Protein AF-A0A660UKF1-F1 (afdb_monomer)

Sequence (253 aa):
MDKKTTQKPDVVGIATSQRHMLLLRKVKSGKGLTQKEIAELAKHEKQKNKGKAKDKKVVKEQPLNPKQEAFCHEFVIDRNGTRAYKKVYKCSVKAAEAGASRLLRNVKVQARVKELESKVFKTADITAERVIQEIGKIAFSNIGDFVDITNDGGSVSMKFLKNLTTEQMSCISEITEFETVSGLKRFKFKLHDKLKALELLGKTNTLKMFIENLNVKLPEGCGVLVAPGVGGKNAWAGLAKEQQKNSQKQGHE

Mean predicted aligned error: 19.58 Å

Nearest PDB structures (foldseek):
  2cmp-assembly1_A  TM=8.566E-01  e=2.602E-01  Bacillus phage SF6
  4zc3-assembly1_A  TM=8.882E-01  e=3.876E-01  Bacillus phage SF6
  2d4u-assembly1_B  TM=2.503E-01  e=5.315E+00  Escherichia coli

Foldseek 3Di:
DDDPPPDDDPPVLVVLVVLLVVLVVCVVVVHDDDPVSVVSNVVVVVVVVVVVVVVPPVPPPPDDDPLLLQLLVQCLVPVDQLVSQCVRVVDDSVCSVVVSVVSCPDPVSVVSNVVVNVVVCVVVVPDPVVVLVLLVLLLPDDPVLQWDQPPVNPDIAGDPPVPDDPSNVSQWPDWDWDQDPVRDIHIDTDGPDNVVSVVVNCPDPVNVVDDPDPPDPDPPPPDDPPDPPDDPPVVVVVVVVVVVVVVVVVVPD

Structure (mmCIF, N/CA/C/O backbone):
data_AF-A0A660UKF1-F1
#
_entry.id   AF-A0A660UKF1-F1
#
loop_
_atom_site.group_PDB
_atom_site.id
_atom_site.type_symbol
_atom_site.label_atom_id
_atom_site.label_alt_id
_atom_site.label_comp_id
_atom_site.label_asym_id
_atom_site.label_entity_id
_atom_site.label_seq_id
_atom_site.pdbx_PDB_ins_code
_atom_site.Cartn_x
_atom_site.Cartn_y
_atom_site.Cartn_z
_atom_site.occupancy
_atom_site.B_iso_or_equiv
_atom_site.auth_seq_id
_atom_site.auth_comp_id
_atom_site.auth_asym_id
_atom_site.auth_atom_id
_atom_site.pdbx_PDB_model_num
ATOM 1 N N . MET A 1 1 ? -40.175 7.968 49.335 1.00 36.72 1 MET A N 1
ATOM 2 C CA . MET A 1 1 ? -41.459 8.073 48.607 1.00 36.72 1 MET A CA 1
ATOM 3 C C . MET A 1 1 ? -41.283 9.119 47.520 1.00 36.72 1 MET A C 1
ATOM 5 O O . MET A 1 1 ? -41.434 10.306 47.786 1.00 36.72 1 MET A O 1
ATOM 9 N N . ASP A 1 2 ? -40.878 8.692 46.325 1.00 42.38 2 ASP A N 1
ATOM 10 C CA . ASP A 1 2 ? -40.625 9.604 45.210 1.00 42.38 2 ASP A CA 1
ATOM 11 C C . ASP A 1 2 ? -41.948 10.082 44.616 1.00 42.38 2 ASP A C 1
ATOM 13 O O . ASP A 1 2 ? -42.758 9.292 44.123 1.00 42.38 2 ASP A O 1
ATOM 17 N N . LYS A 1 3 ? -42.182 11.396 4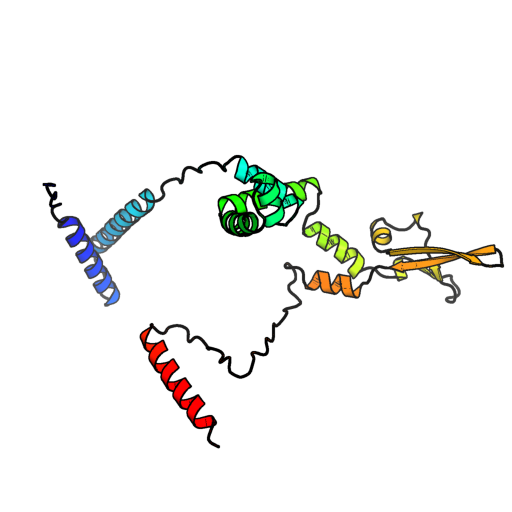4.688 1.00 44.41 3 LYS A N 1
ATOM 18 C CA . LYS A 1 3 ? -43.318 12.053 44.043 1.00 44.41 3 LYS A CA 1
ATOM 19 C C . LYS A 1 3 ? -43.164 11.866 42.531 1.00 44.41 3 LYS A C 1
ATOM 21 O O . LYS A 1 3 ? -42.404 12.587 41.892 1.00 44.41 3 LYS A O 1
ATOM 26 N N . LYS A 1 4 ? -43.872 10.889 41.952 1.00 45.25 4 LYS A N 1
ATOM 27 C CA . LYS A 1 4 ? -44.043 10.775 40.498 1.00 45.25 4 LYS A CA 1
ATOM 28 C C . LYS A 1 4 ? -44.716 12.053 40.006 1.00 45.25 4 LYS A C 1
ATOM 30 O O . LYS A 1 4 ? -45.922 12.224 40.152 1.00 45.25 4 LYS A O 1
ATOM 35 N N . THR A 1 5 ? -43.929 12.952 39.430 1.00 48.97 5 THR A N 1
ATOM 36 C CA . THR A 1 5 ? -44.416 14.130 38.719 1.00 48.97 5 THR A CA 1
ATOM 37 C C . THR A 1 5 ? -45.208 13.646 37.506 1.00 48.97 5 THR A C 1
ATOM 39 O O . THR A 1 5 ? -44.634 13.283 36.482 1.00 48.97 5 THR A O 1
ATOM 42 N N . THR A 1 6 ? -46.534 13.579 37.617 1.00 52.84 6 THR A N 1
ATOM 43 C CA . THR A 1 6 ? -47.415 13.310 36.478 1.00 52.84 6 THR A CA 1
ATOM 44 C C . THR A 1 6 ? -47.337 14.503 35.526 1.00 52.84 6 THR A C 1
ATOM 46 O O . THR A 1 6 ? -48.017 15.510 35.726 1.00 52.84 6 THR A O 1
ATOM 49 N N . GLN A 1 7 ? -46.468 14.423 34.514 1.00 57.31 7 GLN A N 1
ATOM 50 C CA . GLN A 1 7 ? -46.468 15.366 33.397 1.00 57.31 7 GLN A CA 1
ATOM 51 C C . GLN A 1 7 ? -47.838 15.284 32.715 1.00 57.31 7 GLN A C 1
ATOM 53 O O . GLN A 1 7 ? -48.230 14.224 32.227 1.00 57.31 7 GLN A O 1
ATOM 58 N N . LYS A 1 8 ? -48.595 16.389 32.728 1.00 58.19 8 LYS A N 1
ATOM 59 C CA . LYS A 1 8 ? -49.862 16.478 31.993 1.00 58.19 8 LYS A CA 1
ATOM 60 C C . LYS A 1 8 ? -49.582 16.227 30.501 1.00 58.19 8 LYS A C 1
ATOM 62 O O . LYS A 1 8 ? -48.605 16.777 29.990 1.00 58.19 8 LYS A O 1
ATOM 67 N N . PRO A 1 9 ? -50.395 15.411 29.808 1.00 63.22 9 PRO A N 1
ATOM 68 C CA . PRO A 1 9 ? -50.173 15.116 28.397 1.00 63.22 9 PRO A CA 1
ATOM 69 C C . PRO A 1 9 ? -50.281 16.396 27.561 1.00 63.22 9 PRO A C 1
ATOM 71 O O . PRO A 1 9 ? -51.160 17.223 27.801 1.00 63.22 9 PRO A O 1
ATOM 74 N N . ASP A 1 10 ? -49.395 16.557 26.576 1.00 76.56 10 ASP A N 1
ATOM 75 C CA . ASP A 1 10 ? -49.406 17.695 25.649 1.00 76.56 10 ASP A CA 1
ATOM 76 C C . ASP A 1 10 ? -50.556 17.553 24.640 1.00 76.56 10 ASP A C 1
ATOM 78 O O . ASP A 1 10 ? -50.397 17.098 23.504 1.00 76.56 10 ASP A O 1
ATOM 82 N N . VAL A 1 11 ? -51.756 17.915 25.094 1.00 72.00 11 VAL A N 1
ATOM 83 C CA . VAL A 1 11 ? -53.001 17.824 24.321 1.00 72.00 11 VAL A CA 1
ATOM 84 C C . VAL A 1 11 ? -52.904 18.619 23.012 1.00 72.00 11 VAL A C 1
ATOM 86 O O . VAL A 1 11 ? -53.436 18.194 21.985 1.00 72.00 11 VAL A O 1
ATOM 89 N N . VAL A 1 12 ? -52.181 19.743 23.017 1.00 70.75 12 VAL A N 1
ATOM 90 C CA . VAL A 1 12 ? -52.038 20.631 21.855 1.00 70.75 12 VAL A CA 1
ATOM 91 C C . VAL A 1 12 ? -51.122 20.006 20.799 1.00 70.75 12 VAL A C 1
ATOM 93 O O . VAL A 1 12 ? -51.477 19.977 19.616 1.00 70.75 12 VAL A O 1
ATOM 96 N N . GLY A 1 13 ? -49.983 19.438 21.205 1.00 71.69 13 GLY A N 1
ATOM 97 C CA . GLY A 1 13 ? -49.074 18.720 20.305 1.00 71.69 13 GLY A CA 1
ATOM 98 C C . GLY A 1 13 ? -49.716 17.481 19.667 1.00 71.69 13 GLY A C 1
ATOM 99 O O . GLY A 1 13 ? -49.551 17.229 18.465 1.00 71.69 13 GLY A O 1
ATOM 100 N N . ILE A 1 14 ? -50.522 16.750 20.444 1.00 75.00 14 ILE A N 1
ATOM 101 C CA . ILE A 1 14 ? -51.267 15.572 19.976 1.00 75.00 14 ILE A CA 1
ATOM 102 C C . ILE A 1 14 ? -52.332 15.976 18.943 1.00 75.00 14 ILE A C 1
ATOM 104 O O . ILE A 1 14 ? -52.370 15.401 17.852 1.00 75.00 14 ILE A O 1
ATOM 108 N N . ALA A 1 15 ? -53.145 16.999 19.228 1.00 73.56 15 ALA A N 1
ATOM 109 C CA . ALA A 1 15 ? -54.178 17.480 18.306 1.00 73.56 15 ALA A CA 1
ATOM 110 C C . ALA A 1 15 ? -53.589 18.007 16.983 1.00 73.56 15 ALA A C 1
ATOM 112 O O . ALA A 1 15 ? -54.128 17.750 15.903 1.00 73.56 15 ALA A O 1
ATOM 113 N N . THR A 1 16 ? -52.445 18.694 17.047 1.00 76.69 16 THR A N 1
ATOM 114 C CA . THR A 1 16 ? -51.747 19.223 15.863 1.00 76.69 16 THR A CA 1
ATOM 115 C C . THR A 1 16 ? -51.196 18.092 14.984 1.00 76.69 16 THR A C 1
ATOM 117 O O . THR A 1 16 ? -51.360 18.113 13.761 1.00 76.69 16 THR A O 1
ATOM 120 N N . SER A 1 17 ? -50.633 17.047 15.600 1.00 76.19 17 SER A N 1
ATOM 121 C CA . SER A 1 17 ? -50.140 15.855 14.894 1.00 76.19 17 SER A CA 1
ATOM 122 C C . SER A 1 17 ? -51.267 15.058 14.226 1.00 76.19 17 SER A C 1
ATOM 124 O O . SER A 1 17 ? -51.121 14.593 13.093 1.00 76.19 17 SER A O 1
ATOM 126 N N . GLN A 1 18 ? -52.415 14.925 14.900 1.00 79.88 18 GLN A N 1
ATOM 127 C CA . GLN A 1 18 ? -53.599 14.254 14.356 1.00 79.88 18 GLN A CA 1
ATOM 128 C C . GLN A 1 18 ? -54.195 15.019 13.165 1.00 79.88 18 GLN A C 1
ATOM 130 O O . GLN A 1 18 ? -54.497 14.410 12.136 1.00 79.88 18 GLN A O 1
ATOM 135 N N . ARG A 1 19 ? -54.289 16.355 13.250 1.00 79.44 19 ARG A N 1
ATOM 136 C CA . ARG A 1 19 ? -54.719 17.207 12.126 1.00 79.44 19 ARG A CA 1
ATOM 137 C C . ARG A 1 19 ? -53.788 17.087 10.918 1.00 79.44 19 ARG A C 1
ATOM 139 O O . ARG A 1 19 ? -54.271 16.926 9.800 1.00 79.44 19 ARG A O 1
ATOM 146 N N . HIS A 1 20 ? -52.471 17.070 11.128 1.00 81.81 20 HIS A N 1
ATOM 147 C CA . HIS A 1 20 ? -51.497 16.853 10.053 1.00 81.81 20 HIS A CA 1
ATOM 148 C C . HIS A 1 20 ? -51.699 15.497 9.347 1.00 81.81 20 HIS A C 1
ATOM 150 O O . HIS A 1 20 ? -51.693 15.436 8.118 1.00 81.81 20 HIS A O 1
ATOM 156 N N . MET A 1 21 ? -51.958 14.415 10.095 1.00 81.75 21 MET A N 1
ATOM 157 C CA . MET A 1 21 ? -52.267 13.107 9.497 1.00 81.75 21 MET A CA 1
ATOM 158 C C . MET A 1 21 ? -53.565 13.105 8.680 1.00 81.75 21 MET A C 1
ATOM 160 O O . MET A 1 21 ? -53.609 12.497 7.609 1.00 81.75 21 MET A O 1
ATOM 164 N N . LEU A 1 22 ? -54.613 13.786 9.152 1.00 84.00 22 LEU A N 1
ATOM 165 C CA . LEU A 1 22 ? -55.880 13.902 8.423 1.00 84.00 22 LEU A CA 1
ATOM 166 C C . LEU A 1 22 ? -55.706 14.649 7.096 1.00 84.00 22 LEU A C 1
ATOM 168 O O . LEU A 1 22 ? -56.218 14.202 6.069 1.00 84.00 22 LEU A O 1
ATOM 172 N N . LEU A 1 23 ? -54.928 15.733 7.094 1.00 83.00 23 LEU A N 1
ATOM 173 C CA . LEU A 1 23 ? -54.611 16.489 5.882 1.00 83.00 23 LEU A CA 1
ATOM 174 C C . LEU A 1 23 ? -53.799 15.653 4.882 1.00 83.00 23 LEU A C 1
ATOM 176 O O . LEU A 1 23 ? -54.143 15.621 3.703 1.00 83.00 23 LEU A O 1
ATOM 180 N N . LEU A 1 24 ? -52.805 14.882 5.337 1.00 81.81 24 LEU A N 1
ATOM 181 C CA . LEU A 1 24 ? -52.072 13.944 4.474 1.00 81.81 24 LEU A CA 1
ATOM 182 C C . LEU A 1 24 ? -52.975 12.849 3.890 1.00 81.81 24 LEU A C 1
ATOM 184 O O . LEU A 1 24 ? -52.807 12.454 2.737 1.00 81.81 24 LEU A O 1
ATOM 188 N N . ARG A 1 25 ? -53.950 12.355 4.662 1.00 83.56 25 ARG A N 1
ATOM 189 C CA . ARG A 1 25 ? -54.933 11.379 4.171 1.00 83.56 25 ARG A CA 1
ATOM 190 C C . ARG A 1 25 ? -55.836 11.989 3.096 1.00 83.56 25 ARG A C 1
ATOM 192 O O . ARG A 1 25 ? -56.113 11.323 2.103 1.00 83.56 25 ARG A O 1
ATOM 199 N N . LYS A 1 26 ? -56.235 13.254 3.261 1.00 83.56 26 LYS A N 1
ATOM 200 C CA . LYS A 1 26 ? -57.018 14.023 2.281 1.00 83.56 26 LYS A CA 1
ATOM 201 C C . LYS A 1 26 ? -56.258 14.174 0.955 1.00 83.56 26 LYS A C 1
ATOM 203 O O . LYS A 1 26 ? -56.821 13.823 -0.081 1.00 83.56 26 LYS A O 1
ATOM 208 N N . VAL A 1 27 ? -54.967 14.540 1.011 1.00 81.88 27 VAL A N 1
ATOM 209 C CA . VAL A 1 27 ? -54.061 14.561 -0.161 1.00 81.88 27 VAL A CA 1
ATOM 210 C C . VAL A 1 27 ? -54.019 13.190 -0.844 1.00 81.88 27 VAL A C 1
ATOM 212 O O . VAL A 1 27 ? -54.234 13.092 -2.047 1.00 81.88 27 VAL A O 1
ATOM 215 N N . LYS A 1 28 ? -53.791 12.110 -0.082 1.00 81.31 28 LYS A N 1
ATOM 216 C CA . LYS A 1 28 ? -53.707 10.740 -0.625 1.00 81.31 28 LYS A CA 1
ATOM 217 C C . LYS A 1 28 ? -55.012 10.242 -1.248 1.00 81.31 28 LYS A C 1
ATOM 219 O O . LYS A 1 28 ? -54.970 9.386 -2.119 1.00 81.31 28 LYS A O 1
ATOM 224 N N . SER A 1 29 ? -56.154 10.771 -0.813 1.00 79.50 29 SER A N 1
ATOM 225 C CA . SER A 1 29 ? -57.470 10.482 -1.399 1.00 79.50 29 SER A CA 1
ATOM 226 C C . SER A 1 29 ? -57.801 11.322 -2.643 1.00 79.50 29 SER A C 1
ATOM 228 O O . SER A 1 29 ? -58.931 11.272 -3.116 1.00 79.50 29 SER A O 1
ATOM 230 N N . GLY A 1 30 ? -56.851 12.119 -3.152 1.00 72.75 30 GLY A N 1
ATOM 231 C CA . GLY A 1 30 ? -57.010 12.918 -4.373 1.00 72.75 30 GLY A CA 1
ATOM 232 C C . GLY A 1 30 ? -57.836 14.197 -4.207 1.00 72.75 30 GLY A C 1
ATOM 233 O O . GLY A 1 30 ? -58.119 14.878 -5.189 1.00 72.75 30 GLY A O 1
ATOM 234 N N . LYS A 1 31 ? -58.228 14.556 -2.977 1.00 75.19 31 LYS A N 1
ATOM 235 C CA . LYS A 1 31 ? -58.969 15.792 -2.694 1.00 75.19 31 LYS A CA 1
ATOM 236 C C . LYS A 1 31 ? -57.992 16.956 -2.522 1.00 75.19 31 LYS A C 1
ATOM 238 O O . LYS A 1 31 ? -57.072 16.872 -1.710 1.00 75.19 31 LYS A O 1
ATOM 243 N N . GLY A 1 32 ? -58.220 18.047 -3.254 1.00 72.88 32 GLY A N 1
ATOM 244 C CA . GLY A 1 32 ? -57.420 19.269 -3.153 1.00 72.88 32 GLY A CA 1
ATOM 245 C C . GLY A 1 32 ? -57.455 19.885 -1.750 1.00 72.88 32 GLY A C 1
ATOM 246 O O . GLY A 1 32 ? -58.459 19.789 -1.035 1.00 72.88 32 GLY A O 1
ATOM 247 N N . LEU A 1 33 ? -56.346 20.511 -1.349 1.00 79.44 33 LEU A N 1
ATOM 248 C CA . LEU A 1 33 ? -56.255 21.265 -0.099 1.00 79.44 33 LEU A CA 1
ATOM 249 C C . LEU A 1 33 ? -56.454 22.753 -0.357 1.00 79.44 33 LEU A C 1
ATOM 251 O O . LEU A 1 33 ? -56.017 23.297 -1.368 1.00 79.44 33 LEU A O 1
ATOM 255 N N . THR A 1 34 ? -57.077 23.417 0.608 1.00 83.19 34 THR A N 1
ATOM 256 C CA . THR A 1 34 ? -57.194 24.876 0.618 1.00 83.19 34 THR A CA 1
ATOM 257 C C . THR A 1 34 ? -55.859 25.530 0.995 1.00 83.19 34 THR A C 1
ATOM 259 O O . THR A 1 34 ? -55.023 24.932 1.675 1.00 83.19 34 THR A O 1
ATOM 262 N N . GLN A 1 35 ? -55.663 26.800 0.621 1.00 76.88 35 GLN A N 1
ATOM 263 C CA . GLN A 1 35 ? -54.437 27.553 0.940 1.00 76.88 35 GLN A CA 1
ATOM 264 C C . GLN A 1 35 ? -54.123 27.594 2.450 1.00 76.88 35 GLN A C 1
ATOM 266 O O . GLN A 1 35 ? -52.956 27.562 2.842 1.00 76.88 35 GLN A O 1
ATOM 271 N N . LYS A 1 36 ? -55.152 27.605 3.310 1.00 80.12 36 LYS A N 1
ATOM 272 C CA . LYS A 1 36 ? -54.995 27.576 4.775 1.00 80.12 36 LYS A CA 1
ATOM 273 C C . LYS A 1 36 ? -54.469 26.221 5.272 1.00 80.12 36 LYS A C 1
ATOM 275 O O . LYS A 1 36 ? -53.556 26.195 6.091 1.00 80.12 36 LYS A O 1
ATOM 280 N N . GLU A 1 37 ? -54.975 25.113 4.729 1.00 81.12 37 GLU A N 1
ATOM 281 C CA . GLU A 1 37 ? -54.539 23.749 5.076 1.00 81.12 37 GLU A CA 1
ATOM 282 C C . GLU A 1 37 ? -53.090 23.479 4.628 1.00 81.12 37 GLU A C 1
ATOM 284 O O . GLU A 1 37 ? -52.313 22.850 5.347 1.00 81.12 37 GLU A O 1
ATOM 289 N N . ILE A 1 38 ? -52.692 24.012 3.468 1.00 78.69 38 ILE A N 1
ATOM 290 C CA . ILE A 1 38 ? -51.309 23.934 2.968 1.00 78.69 38 ILE A CA 1
ATOM 291 C C . ILE A 1 38 ? -50.355 24.694 3.902 1.00 78.69 38 ILE A C 1
ATOM 293 O O . ILE A 1 38 ? -49.291 24.186 4.265 1.00 78.69 38 ILE A O 1
ATOM 297 N N . ALA A 1 39 ? -50.745 25.895 4.342 1.00 81.50 39 ALA A N 1
ATOM 298 C CA . ALA A 1 39 ? -49.954 26.680 5.285 1.00 81.50 39 ALA A CA 1
ATOM 299 C C . ALA A 1 39 ? -49.803 25.978 6.649 1.00 81.50 39 ALA A C 1
ATOM 301 O O . ALA A 1 39 ? -48.747 26.076 7.278 1.00 81.50 39 ALA A O 1
ATOM 302 N N . GLU A 1 40 ? -50.824 25.252 7.108 1.00 80.38 40 GLU A N 1
ATOM 303 C CA . GLU A 1 40 ? -50.763 24.453 8.338 1.00 80.38 40 GLU A CA 1
ATOM 304 C C . GLU A 1 40 ? -49.835 23.236 8.213 1.00 80.38 40 GLU A C 1
ATOM 306 O O . GLU A 1 40 ? -49.010 23.012 9.105 1.00 80.38 40 GLU A O 1
ATOM 311 N N . LEU A 1 41 ? -49.887 22.500 7.094 1.00 76.12 41 LEU A N 1
ATOM 312 C CA . LEU A 1 41 ? -48.946 21.408 6.811 1.00 76.12 41 LEU A CA 1
ATOM 313 C C . LEU A 1 41 ? -47.492 21.901 6.849 1.00 76.12 41 LEU A C 1
ATOM 315 O O . LEU A 1 41 ? -46.657 21.319 7.547 1.00 76.12 41 LEU A O 1
ATOM 319 N N . ALA A 1 42 ? -47.214 23.023 6.181 1.00 79.44 42 ALA A N 1
ATOM 320 C CA . ALA A 1 42 ? -45.880 23.611 6.127 1.00 79.44 42 ALA A CA 1
ATOM 321 C C . ALA A 1 42 ? -45.380 24.091 7.505 1.00 79.44 42 ALA A C 1
ATOM 323 O O . ALA A 1 42 ? -44.191 23.977 7.817 1.00 79.44 42 ALA A O 1
ATOM 324 N N . LYS A 1 43 ? -46.266 24.621 8.362 1.00 80.19 43 LYS A N 1
ATOM 325 C CA . LYS A 1 43 ? -45.917 25.031 9.737 1.00 80.19 43 LYS A CA 1
ATOM 326 C C . LYS A 1 43 ? -45.534 23.830 10.605 1.00 80.19 43 LYS A C 1
ATOM 328 O O . LYS A 1 43 ? -44.524 23.899 11.309 1.00 80.19 43 LYS A O 1
ATOM 333 N N . HIS A 1 44 ? -46.292 22.736 10.523 1.00 74.81 44 HIS A N 1
ATOM 334 C CA . HIS A 1 44 ? -46.027 21.517 11.291 1.00 74.81 44 HIS A CA 1
ATOM 335 C C . HIS A 1 44 ? -44.718 20.833 10.855 1.00 74.81 44 HIS A C 1
ATOM 337 O O . HIS A 1 44 ? -43.918 20.421 11.697 1.00 74.81 44 HIS A O 1
ATOM 343 N N . GLU A 1 45 ? -44.423 20.796 9.551 1.00 72.19 45 GLU A N 1
ATOM 344 C CA . GLU A 1 45 ? -43.139 20.297 9.038 1.00 72.19 45 GLU A CA 1
ATOM 345 C C . GLU A 1 45 ? -41.951 21.152 9.491 1.00 72.19 45 GLU A C 1
ATOM 347 O O . GLU A 1 45 ? -40.947 20.610 9.957 1.00 72.19 45 GLU A O 1
ATOM 352 N N . LYS A 1 46 ? -42.070 22.487 9.445 1.00 73.31 46 LYS A N 1
ATOM 353 C CA . LYS A 1 46 ? -41.034 23.403 9.954 1.00 73.31 46 LYS A CA 1
ATOM 354 C C . LYS A 1 46 ? -40.775 23.208 11.452 1.00 73.31 46 LYS A C 1
ATOM 356 O O . LYS A 1 46 ? -39.620 23.246 11.875 1.00 73.31 46 LYS A O 1
ATOM 361 N N . GLN A 1 47 ? -41.813 22.977 12.258 1.00 69.00 47 GLN A N 1
ATOM 362 C CA . GLN A 1 47 ? -41.675 22.697 13.694 1.00 69.00 47 GLN A CA 1
ATOM 363 C C . GLN A 1 47 ? -41.024 21.329 13.960 1.00 69.00 47 GLN A C 1
ATOM 365 O O . GLN A 1 47 ? -40.097 21.245 14.766 1.00 69.00 47 GLN A O 1
ATOM 370 N N . LYS A 1 48 ? -41.408 20.283 13.215 1.00 66.38 48 LYS A N 1
ATOM 371 C CA . LYS A 1 48 ? -40.774 18.954 13.278 1.00 66.38 48 LYS A CA 1
ATOM 372 C C . LYS A 1 48 ? -39.295 18.998 12.873 1.00 66.38 48 LYS A C 1
ATOM 374 O O . LYS A 1 48 ? -38.464 18.328 13.487 1.00 66.38 48 LYS A O 1
ATOM 379 N N . ASN A 1 49 ? -38.942 19.813 11.877 1.00 62.56 49 ASN A N 1
ATOM 380 C CA . ASN A 1 49 ? -37.560 19.954 11.416 1.00 62.56 49 ASN A CA 1
ATOM 381 C C . ASN A 1 49 ? -36.694 20.792 12.381 1.00 62.56 49 ASN A C 1
ATOM 383 O O . ASN A 1 49 ? -35.518 20.487 12.573 1.00 62.56 49 ASN A O 1
ATOM 387 N N . LYS A 1 50 ? -37.278 21.784 13.075 1.00 59.41 50 LYS A N 1
ATOM 388 C CA . LYS A 1 50 ? -36.606 22.536 14.157 1.00 59.41 50 LYS A CA 1
ATOM 389 C C . LYS A 1 50 ? -36.207 21.650 15.348 1.00 59.41 50 LYS A C 1
ATOM 391 O O . LYS A 1 50 ? -35.167 21.908 15.949 1.00 59.41 50 LYS A O 1
ATOM 396 N N . GLY A 1 51 ? -36.986 20.612 15.669 1.00 51.94 51 GLY A N 1
ATOM 397 C CA . GLY A 1 51 ? -36.625 19.608 16.684 1.00 51.94 51 GLY A CA 1
ATOM 398 C C . GLY A 1 51 ? -35.427 18.747 16.264 1.00 51.94 51 GLY A C 1
ATOM 399 O O . GLY A 1 51 ? -34.467 18.622 17.015 1.00 51.94 51 GLY A O 1
ATOM 400 N N . LYS A 1 52 ? -35.412 18.266 15.012 1.00 49.09 52 LYS A N 1
ATOM 401 C CA . LYS A 1 52 ? -34.286 17.491 14.451 1.00 49.09 52 LYS A CA 1
ATOM 402 C C . LYS A 1 52 ? -32.979 18.287 14.332 1.00 49.09 52 LYS A C 1
ATOM 404 O O . LYS A 1 52 ? -31.904 17.704 14.419 1.00 49.09 52 LYS A O 1
ATOM 409 N N . ALA A 1 53 ? -33.054 19.606 14.143 1.00 50.56 53 ALA A N 1
ATOM 410 C CA . ALA A 1 53 ? -31.875 20.471 14.092 1.00 50.56 53 ALA A CA 1
ATOM 411 C C . ALA A 1 53 ? -31.217 20.684 15.471 1.00 50.56 53 ALA A C 1
ATOM 413 O O . ALA A 1 53 ? -30.009 20.896 15.532 1.00 50.56 53 ALA A O 1
ATOM 414 N N . LYS A 1 54 ? -31.980 20.592 16.573 1.00 46.81 54 LYS A N 1
ATOM 415 C CA . LYS A 1 54 ? -31.459 20.751 17.944 1.00 46.81 54 LYS A CA 1
ATOM 416 C C . LYS A 1 54 ? -30.788 19.486 18.502 1.00 46.81 54 LYS A C 1
ATOM 418 O O . LYS A 1 54 ? -29.924 19.610 19.364 1.00 46.81 54 LYS A O 1
ATOM 423 N N . ASP A 1 55 ? -31.094 18.307 17.956 1.00 44.97 55 ASP A N 1
ATOM 424 C CA . ASP A 1 55 ? -30.441 17.035 18.319 1.00 44.97 55 ASP A CA 1
ATOM 425 C C . ASP A 1 55 ? -29.138 16.749 17.553 1.00 44.97 55 ASP A C 1
ATOM 427 O O . ASP A 1 55 ? -28.442 15.776 17.850 1.00 44.97 55 ASP A O 1
ATOM 431 N N . LYS A 1 56 ? -28.706 17.638 16.645 1.00 44.25 56 LYS A N 1
ATOM 432 C CA . LYS A 1 56 ? -27.281 17.735 16.293 1.00 44.25 56 LYS A CA 1
ATOM 433 C C . LYS A 1 56 ? -26.538 18.413 17.448 1.00 44.25 56 LYS A C 1
ATOM 435 O O . LYS A 1 56 ? -26.051 19.534 17.328 1.00 44.25 56 LYS A O 1
ATOM 440 N N . LYS A 1 57 ? -26.425 17.717 18.584 1.00 40.47 57 LYS A N 1
ATOM 441 C CA . LYS A 1 57 ? -25.359 18.0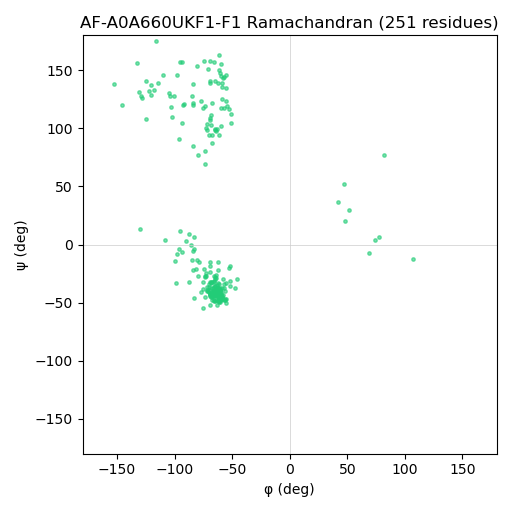02 19.549 1.00 40.47 57 LYS A CA 1
ATOM 442 C C . LYS A 1 57 ? -24.052 17.953 18.764 1.00 40.47 57 LYS A C 1
ATOM 444 O O . LYS A 1 57 ? -23.696 16.901 18.239 1.00 40.47 57 LYS A O 1
ATOM 449 N N . VAL A 1 58 ? -23.353 19.084 18.682 1.00 44.06 58 VAL A N 1
ATOM 450 C CA . VAL A 1 58 ? -21.932 19.123 18.332 1.00 44.06 58 VAL A CA 1
ATOM 451 C C . VAL A 1 58 ? -21.256 18.125 19.266 1.00 44.06 58 VAL A C 1
ATOM 453 O O . VAL A 1 58 ? -21.173 18.354 20.475 1.00 44.06 58 VAL A O 1
ATOM 456 N N . VAL A 1 59 ? -20.885 16.959 18.738 1.00 45.50 59 VAL A N 1
ATOM 457 C CA . VAL A 1 59 ? -20.121 15.969 19.487 1.00 45.50 59 VAL A CA 1
ATOM 458 C C . VAL A 1 59 ? -18.787 16.648 19.749 1.00 45.50 59 VAL A C 1
ATOM 460 O O . VAL A 1 59 ? -17.961 16.733 18.849 1.00 45.50 59 VAL A O 1
ATOM 463 N N . LYS A 1 60 ? -18.598 17.203 20.952 1.00 41.00 60 LYS A N 1
ATOM 464 C CA . LYS A 1 60 ? -17.273 17.618 21.415 1.00 41.00 60 LYS A CA 1
ATOM 465 C C . LYS A 1 60 ? -16.359 16.415 21.209 1.00 41.00 60 LYS A C 1
ATOM 467 O O . LYS A 1 60 ? -16.562 15.373 21.840 1.00 41.00 60 LYS A O 1
ATOM 472 N N . GLU A 1 61 ? -15.418 16.535 20.280 1.00 47.41 61 GLU A N 1
ATOM 473 C CA . GLU A 1 61 ? -14.427 15.513 19.990 1.00 47.41 61 GLU A CA 1
ATOM 474 C C . GLU A 1 61 ? -13.591 15.304 21.249 1.00 47.41 61 GLU A C 1
ATOM 476 O O . GLU A 1 61 ? -12.664 16.047 21.539 1.00 47.41 61 GLU A O 1
ATOM 481 N N . GLN A 1 62 ? -13.978 14.327 22.071 1.00 58.41 62 GLN A N 1
ATOM 482 C CA . GLN A 1 62 ? -13.131 13.873 23.170 1.00 58.41 62 GLN A CA 1
ATOM 483 C C . GLN A 1 62 ? -11.789 13.441 22.547 1.00 58.41 62 GLN A C 1
ATOM 485 O O . GLN A 1 62 ? -11.830 12.525 21.706 1.00 58.41 62 GLN A O 1
ATOM 490 N N . PRO A 1 63 ? -10.665 14.096 22.900 1.00 68.38 63 PRO A N 1
ATOM 491 C CA . PRO A 1 63 ? -9.360 13.843 22.300 1.00 68.38 63 PRO A CA 1
ATOM 492 C C . PRO A 1 63 ? -8.923 12.395 22.545 1.00 68.38 63 PRO A C 1
ATOM 494 O O . PRO A 1 63 ? -9.325 11.769 23.531 1.00 68.38 63 PRO A O 1
ATOM 497 N N . LEU A 1 64 ? -8.141 11.837 21.616 1.00 77.94 64 LEU A N 1
ATOM 498 C CA . LEU A 1 64 ? -7.585 10.492 21.762 1.00 77.94 64 LEU A CA 1
ATOM 499 C C . LEU A 1 64 ? -6.729 10.432 23.034 1.00 77.94 64 LEU A C 1
ATOM 501 O O . LEU A 1 64 ? -5.979 11.357 23.336 1.00 77.94 64 LEU A O 1
ATOM 505 N N . ASN A 1 65 ? -6.827 9.335 23.784 1.00 88.94 65 ASN A N 1
ATOM 506 C CA . ASN A 1 65 ? -5.947 9.131 24.935 1.00 88.94 65 ASN A CA 1
ATOM 507 C C . ASN A 1 65 ? -4.489 8.996 24.435 1.00 88.94 65 ASN A C 1
ATOM 509 O O . ASN A 1 65 ? -4.285 8.297 23.438 1.00 88.94 65 ASN A O 1
ATOM 513 N N . PRO A 1 66 ? -3.476 9.558 25.124 1.00 90.06 66 PRO A N 1
ATOM 514 C CA . PRO A 1 66 ? -2.064 9.400 24.755 1.00 90.06 66 PRO A CA 1
ATOM 515 C C . PRO A 1 66 ? -1.640 7.954 24.450 1.00 90.06 66 PRO A C 1
ATOM 517 O O . PRO A 1 66 ? -0.892 7.701 23.508 1.00 90.06 66 PRO A O 1
ATOM 520 N N . LYS A 1 67 ? -2.172 6.963 25.183 1.00 91.12 67 LYS A N 1
ATOM 521 C CA . LYS A 1 67 ? -1.900 5.540 24.901 1.00 91.12 67 LYS A CA 1
ATOM 522 C C . LYS A 1 67 ? -2.535 5.052 23.595 1.00 91.12 67 LYS A C 1
ATOM 524 O O . LYS A 1 67 ? -1.996 4.175 22.931 1.00 91.12 67 LYS A O 1
ATOM 529 N N . GLN A 1 68 ? -3.691 5.588 23.215 1.00 92.12 68 GLN A N 1
ATOM 530 C CA . GLN A 1 68 ? -4.321 5.267 21.932 1.00 92.12 68 GLN A CA 1
ATOM 531 C C . GLN A 1 68 ? -3.553 5.900 20.777 1.00 92.12 68 GLN A C 1
ATOM 533 O O . GLN A 1 68 ? -3.412 5.268 19.736 1.00 92.12 68 GLN A O 1
ATOM 538 N N . GLU A 1 69 ? -3.018 7.106 20.966 1.00 92.81 69 GLU A N 1
ATOM 539 C CA . GLU A 1 69 ? -2.166 7.749 19.967 1.00 92.81 69 GLU A CA 1
ATOM 540 C C . GLU A 1 69 ? -0.862 6.973 19.755 1.00 92.81 69 GLU A C 1
ATOM 542 O O . GLU A 1 69 ? -0.554 6.615 18.619 1.00 92.81 69 GLU A O 1
ATOM 547 N N . ALA A 1 70 ? -0.162 6.603 20.833 1.00 93.06 70 ALA A N 1
ATOM 548 C CA . ALA A 1 70 ? 1.024 5.747 20.750 1.00 93.06 70 ALA A CA 1
ATOM 549 C C . ALA A 1 70 ? 0.726 4.416 20.037 1.00 93.06 70 ALA A C 1
ATOM 551 O O . ALA A 1 70 ? 1.510 3.960 19.208 1.00 93.06 70 ALA A O 1
ATOM 552 N N . PHE A 1 71 ? -0.444 3.821 20.298 1.00 95.12 71 PHE A N 1
ATOM 553 C CA . PHE A 1 71 ? -0.890 2.625 19.582 1.00 95.12 71 PHE A CA 1
ATOM 554 C C . PHE A 1 71 ? -1.067 2.870 18.080 1.00 95.12 71 PHE A C 1
ATOM 556 O O . PHE A 1 71 ? -0.646 2.030 17.290 1.00 95.12 71 PHE A O 1
ATOM 563 N N . CYS A 1 72 ? -1.652 4.001 17.673 1.00 94.31 72 CYS A N 1
ATOM 564 C CA . CYS A 1 72 ? -1.814 4.330 16.255 1.00 94.31 72 CYS A CA 1
ATOM 565 C C . CYS A 1 72 ? -0.456 4.440 15.546 1.00 94.31 72 CYS A C 1
ATOM 567 O O . CYS A 1 72 ? -0.307 3.909 14.450 1.00 94.31 72 CYS A O 1
ATOM 569 N N . HIS A 1 73 ? 0.534 5.081 16.175 1.00 92.19 73 HIS A N 1
ATOM 570 C CA . HIS A 1 73 ? 1.885 5.202 15.617 1.00 92.19 73 HIS A CA 1
ATOM 571 C C . HIS A 1 73 ? 2.562 3.843 15.422 1.00 92.19 73 HIS A C 1
ATOM 573 O O . HIS A 1 73 ? 3.042 3.547 14.331 1.00 92.19 73 HIS A O 1
ATOM 579 N N . GLU A 1 74 ? 2.548 2.994 16.449 1.00 93.94 74 GLU A N 1
ATOM 580 C CA . GLU A 1 74 ? 3.133 1.651 16.370 1.00 93.94 74 GLU A CA 1
ATOM 581 C C . GLU A 1 74 ? 2.398 0.758 15.364 1.00 93.94 74 GLU A C 1
ATOM 583 O O . GLU A 1 74 ? 3.015 -0.027 14.649 1.00 93.94 74 GLU A O 1
ATOM 588 N N . PHE A 1 75 ? 1.075 0.904 15.256 1.00 94.38 75 PHE A N 1
ATOM 589 C CA . PHE A 1 75 ? 0.276 0.133 14.309 1.00 94.38 75 PHE A CA 1
ATOM 590 C C . PHE A 1 75 ? 0.617 0.455 12.850 1.00 94.38 75 PHE A C 1
ATOM 592 O O . PHE A 1 75 ? 0.695 -0.464 12.038 1.00 94.38 75 PHE A O 1
ATOM 599 N N . VAL A 1 76 ? 0.849 1.728 12.514 1.00 91.81 76 VAL A N 1
ATOM 600 C CA . VAL A 1 76 ? 1.228 2.130 11.147 1.00 91.81 76 VAL A CA 1
ATOM 601 C C . VAL A 1 76 ? 2.600 1.578 10.751 1.00 91.81 76 VAL A C 1
ATOM 603 O O . VAL A 1 76 ? 2.802 1.249 9.585 1.00 91.81 76 VAL A O 1
ATOM 606 N N . ILE A 1 77 ? 3.512 1.422 11.714 1.00 88.38 77 ILE A N 1
ATOM 607 C CA . ILE A 1 77 ? 4.848 0.852 11.493 1.00 88.38 77 ILE A CA 1
ATOM 608 C C . ILE A 1 77 ? 4.774 -0.674 11.334 1.00 88.38 77 ILE A C 1
ATOM 610 O O . ILE A 1 77 ? 5.232 -1.214 10.331 1.00 88.38 77 ILE A O 1
ATOM 614 N N . ASP A 1 78 ? 4.179 -1.377 12.303 1.00 86.69 78 ASP A N 1
ATOM 615 C CA . ASP A 1 78 ? 4.212 -2.847 12.361 1.00 86.69 78 ASP A CA 1
ATOM 616 C C . ASP A 1 78 ? 3.134 -3.525 11.493 1.00 86.69 78 ASP A C 1
ATOM 618 O O . ASP A 1 78 ? 3.226 -4.724 11.220 1.00 86.69 78 ASP A O 1
ATOM 622 N N . ARG A 1 79 ? 2.047 -2.816 11.148 1.00 87.81 79 ARG A N 1
ATOM 623 C CA . ARG A 1 79 ? 0.796 -3.364 10.573 1.00 87.81 79 ARG A CA 1
ATOM 624 C C . ARG A 1 79 ? 0.227 -4.583 11.315 1.00 87.81 79 ARG A C 1
ATOM 626 O O . ARG A 1 79 ? -0.600 -5.325 10.789 1.00 87.81 79 ARG A O 1
ATOM 633 N N . ASN A 1 80 ? 0.626 -4.778 12.571 1.00 92.62 80 ASN A N 1
ATOM 634 C CA . ASN A 1 80 ? 0.189 -5.873 13.424 1.00 92.62 80 ASN A CA 1
ATOM 635 C C . ASN A 1 80 ? -0.391 -5.314 14.727 1.00 92.62 80 ASN A C 1
ATOM 637 O O . ASN A 1 80 ? 0.337 -4.843 15.604 1.00 92.62 80 ASN A O 1
ATOM 641 N N . GLY A 1 81 ? -1.718 -5.406 14.864 1.00 92.94 81 GLY A N 1
ATOM 642 C CA . GLY A 1 81 ? -2.450 -4.871 16.013 1.00 92.94 81 GLY A CA 1
ATOM 643 C C . GLY A 1 81 ? -1.982 -5.451 17.345 1.00 92.94 81 GLY A C 1
ATOM 644 O O . GLY A 1 81 ? -1.772 -4.708 18.300 1.00 92.94 81 GLY A O 1
ATOM 645 N N . THR A 1 82 ? -1.758 -6.763 17.407 1.00 94.31 82 THR A N 1
ATOM 646 C CA . THR A 1 82 ? -1.350 -7.459 18.633 1.00 94.31 82 THR A CA 1
ATOM 647 C C . THR A 1 82 ? 0.039 -7.015 19.095 1.00 94.31 82 THR A C 1
ATOM 649 O O . THR A 1 82 ? 0.239 -6.758 20.283 1.00 94.31 82 THR A O 1
ATOM 652 N N . ARG A 1 83 ? 0.997 -6.870 18.168 1.00 93.94 83 ARG A N 1
ATOM 653 C CA . ARG A 1 83 ? 2.358 -6.392 18.481 1.00 93.94 83 ARG A CA 1
ATOM 654 C C . ARG A 1 83 ? 2.355 -4.930 18.922 1.00 93.94 83 ARG A C 1
ATOM 656 O O . ARG A 1 83 ? 2.888 -4.632 19.992 1.00 93.94 83 ARG A O 1
ATOM 663 N N . ALA A 1 84 ? 1.673 -4.063 18.174 1.00 94.88 84 ALA A N 1
ATOM 664 C CA . ALA A 1 84 ? 1.543 -2.645 18.501 1.00 94.88 84 ALA A CA 1
ATOM 665 C C . ALA A 1 84 ? 0.893 -2.439 19.879 1.00 94.88 84 ALA A C 1
ATOM 667 O O . ALA A 1 84 ? 1.395 -1.693 20.721 1.00 94.88 84 ALA A O 1
ATOM 668 N N . TYR A 1 85 ? -0.191 -3.166 20.166 1.00 95.56 85 TYR A N 1
ATOM 669 C CA . TYR A 1 85 ? -0.882 -3.071 21.451 1.00 95.56 85 TYR A CA 1
ATOM 670 C C . TYR A 1 85 ? -0.012 -3.570 22.602 1.00 95.56 85 TYR A C 1
ATOM 672 O O . TYR A 1 85 ? 0.070 -2.918 23.643 1.00 95.56 85 TYR A O 1
ATOM 680 N N . LYS A 1 86 ? 0.681 -4.699 22.417 1.00 95.31 86 LYS A N 1
ATOM 681 C CA . LYS A 1 86 ? 1.594 -5.246 23.425 1.00 95.31 86 LYS A CA 1
ATOM 682 C C . LYS A 1 86 ? 2.723 -4.268 23.756 1.00 95.31 86 LYS A C 1
ATOM 684 O O . LYS A 1 86 ? 3.050 -4.116 24.930 1.00 95.31 86 LYS A O 1
ATOM 689 N N . LYS A 1 87 ? 3.284 -3.584 22.755 1.00 93.69 87 LYS A N 1
ATOM 690 C CA . LYS A 1 87 ? 4.366 -2.606 22.941 1.00 93.69 87 LYS A CA 1
ATOM 691 C C . LYS A 1 87 ? 3.921 -1.402 23.780 1.00 93.69 87 LYS A C 1
ATOM 693 O O . LYS A 1 87 ? 4.658 -0.962 24.657 1.00 93.69 87 LYS A O 1
ATOM 698 N N . VAL A 1 88 ? 2.691 -0.929 23.575 1.00 94.00 88 VAL A N 1
ATOM 699 C CA . VAL A 1 88 ? 2.149 0.250 24.272 1.00 94.00 88 VAL A CA 1
ATOM 700 C C . VAL A 1 88 ? 1.579 -0.078 25.652 1.00 94.00 88 VAL A C 1
ATOM 702 O O . VAL A 1 88 ? 1.848 0.624 26.626 1.00 94.00 88 VAL A O 1
ATOM 705 N N . TYR A 1 89 ? 0.780 -1.141 25.754 1.00 91.75 89 TYR A N 1
ATOM 706 C CA . TYR A 1 89 ? 0.042 -1.484 26.974 1.00 91.75 89 TYR A CA 1
ATOM 707 C C . TYR A 1 89 ? 0.748 -2.525 27.849 1.00 91.75 89 TYR A C 1
ATOM 709 O O . TYR A 1 89 ? 0.257 -2.805 28.940 1.00 91.75 89 TYR A O 1
ATOM 717 N N . LYS A 1 90 ? 1.888 -3.074 27.400 1.00 92.88 90 LYS A N 1
ATOM 718 C CA . LYS A 1 90 ? 2.735 -4.026 28.142 1.00 92.88 90 LYS A CA 1
ATOM 719 C C . LYS A 1 90 ? 1.931 -5.169 28.779 1.00 92.88 90 LYS A C 1
ATOM 721 O O . LYS A 1 90 ? 2.036 -5.431 29.973 1.00 92.88 90 LYS A O 1
ATOM 726 N N . CYS A 1 91 ? 1.102 -5.839 27.979 1.00 92.00 91 CYS A N 1
ATOM 727 C CA . CYS A 1 91 ? 0.214 -6.912 28.431 1.00 92.00 91 CYS A CA 1
ATOM 728 C C . CYS A 1 91 ? 0.548 -8.275 27.794 1.00 92.00 91 CYS A C 1
ATOM 730 O O . CYS A 1 91 ? 1.428 -8.399 26.937 1.00 92.00 91 CYS A O 1
ATOM 732 N N . SER A 1 92 ? -0.153 -9.326 28.232 1.00 93.94 92 SER A N 1
ATOM 733 C CA . SER A 1 92 ? -0.040 -10.661 27.635 1.00 93.94 92 SER A CA 1
ATOM 734 C C . SER A 1 92 ? -0.559 -10.674 26.191 1.00 93.94 92 SER A C 1
ATOM 736 O O . SER A 1 92 ? -1.379 -9.845 25.801 1.00 93.94 92 SER A O 1
ATOM 738 N N . VAL A 1 93 ? -0.108 -11.642 25.385 1.00 92.81 93 VAL A N 1
ATOM 739 C CA . VAL A 1 93 ? -0.476 -11.732 23.957 1.00 92.81 93 VAL A CA 1
ATOM 740 C C . VAL A 1 93 ? -1.991 -11.875 23.770 1.00 92.81 93 VAL A C 1
ATOM 742 O O . VAL A 1 93 ? -2.569 -11.156 22.962 1.00 92.81 93 VAL A O 1
ATOM 745 N N . LYS A 1 94 ? -2.646 -12.719 24.581 1.00 93.25 94 LYS A N 1
ATOM 746 C CA . LYS A 1 94 ? -4.108 -12.911 24.539 1.00 93.25 94 LYS A CA 1
ATOM 747 C C . LYS A 1 94 ? -4.871 -11.614 24.828 1.00 93.25 94 LYS A C 1
ATOM 749 O O . LYS A 1 94 ? -5.845 -11.297 24.152 1.00 93.25 94 LYS A O 1
ATOM 754 N N . ALA A 1 95 ? -4.416 -10.841 25.816 1.00 92.62 95 ALA A N 1
ATOM 755 C CA . ALA A 1 95 ? -5.025 -9.552 26.138 1.00 92.62 95 ALA A CA 1
ATOM 756 C C . ALA A 1 95 ? -4.758 -8.505 25.044 1.00 92.62 95 ALA A C 1
ATOM 758 O O . ALA A 1 95 ? -5.633 -7.693 24.744 1.00 92.62 95 ALA A O 1
ATOM 759 N N . ALA A 1 96 ? -3.568 -8.533 24.439 1.00 94.25 96 ALA A N 1
ATOM 760 C CA . ALA A 1 96 ? -3.193 -7.630 23.360 1.00 94.25 96 ALA A CA 1
ATOM 761 C C . ALA A 1 96 ? -4.032 -7.853 22.099 1.00 94.25 96 ALA A C 1
ATOM 763 O O . ALA A 1 96 ? -4.463 -6.883 21.489 1.00 94.25 96 ALA A O 1
ATOM 764 N N . GLU A 1 97 ? -4.317 -9.102 21.739 1.00 93.94 97 GLU A N 1
ATOM 765 C CA . GLU A 1 97 ? -5.144 -9.438 20.577 1.00 93.94 97 GLU A CA 1
ATOM 766 C C . GLU A 1 97 ? -6.582 -8.919 20.734 1.00 93.94 97 GLU A C 1
ATOM 768 O O . GLU A 1 97 ? -7.081 -8.164 19.893 1.00 93.94 97 GLU A O 1
ATOM 773 N N . ALA A 1 98 ? -7.228 -9.245 21.859 1.00 94.62 98 ALA A N 1
ATOM 774 C CA . ALA A 1 98 ? -8.580 -8.778 22.156 1.00 94.62 98 ALA A CA 1
ATOM 775 C C . ALA A 1 98 ? -8.646 -7.242 22.268 1.00 94.62 98 ALA A C 1
ATOM 777 O O . ALA A 1 98 ? -9.568 -6.607 21.744 1.00 94.62 98 ALA A O 1
ATOM 778 N N . GLY A 1 99 ? -7.648 -6.638 22.922 1.00 94.31 99 GLY A N 1
ATOM 779 C CA . GLY A 1 99 ? -7.524 -5.190 23.080 1.00 94.31 99 GLY A CA 1
ATOM 780 C C . GLY A 1 99 ? -7.330 -4.467 21.748 1.00 94.31 99 GLY A C 1
ATOM 781 O O . GLY A 1 99 ? -8.055 -3.513 21.463 1.00 94.31 99 GLY A O 1
ATOM 782 N N . ALA A 1 100 ? -6.416 -4.952 20.906 1.00 94.19 100 ALA A N 1
ATOM 783 C CA . ALA A 1 100 ? -6.146 -4.400 19.583 1.00 94.19 100 ALA A CA 1
ATOM 784 C C . ALA A 1 100 ? -7.377 -4.479 18.678 1.00 94.19 100 ALA A C 1
ATOM 786 O O . ALA A 1 100 ? -7.754 -3.477 18.077 1.00 94.19 100 ALA A O 1
ATOM 787 N N . SER A 1 101 ? -8.052 -5.633 18.633 1.00 94.19 101 SER A N 1
ATOM 788 C CA . SER A 1 101 ? -9.270 -5.821 17.835 1.00 94.19 101 SER A CA 1
ATOM 789 C C . SER A 1 101 ? -10.373 -4.836 18.237 1.00 94.19 101 SER A C 1
ATOM 791 O O . SER A 1 101 ? -10.987 -4.183 17.390 1.00 94.19 101 SER A O 1
ATOM 793 N N . ARG A 1 102 ? -10.584 -4.646 19.546 1.00 94.06 102 ARG A N 1
ATOM 794 C CA . ARG A 1 102 ? -11.544 -3.660 20.059 1.00 94.06 102 ARG A CA 1
ATOM 795 C C . ARG A 1 102 ? -11.133 -2.228 19.716 1.00 94.06 102 ARG A C 1
ATOM 797 O O . ARG A 1 102 ? -11.994 -1.422 19.366 1.00 94.06 102 ARG A O 1
ATOM 804 N N . LEU A 1 103 ? -9.844 -1.908 19.822 1.00 93.44 103 LEU A N 1
ATOM 805 C CA . LEU A 1 103 ? -9.335 -0.559 19.601 1.00 93.44 103 LEU A CA 1
ATOM 806 C C . LEU A 1 103 ? -9.377 -0.167 18.118 1.00 93.44 103 LEU A C 1
ATOM 808 O O . LEU A 1 103 ? -9.791 0.943 17.802 1.00 93.44 103 LEU A O 1
ATOM 812 N N . LEU A 1 104 ? -9.068 -1.097 17.213 1.00 93.38 104 LEU A N 1
ATOM 813 C CA . LEU A 1 104 ? -9.146 -0.903 15.762 1.00 93.38 104 LEU A CA 1
ATOM 814 C C . LEU A 1 104 ? -10.581 -0.788 15.234 1.00 93.38 104 LEU A C 1
ATOM 816 O O . LEU A 1 104 ? -10.776 -0.278 14.138 1.00 93.38 104 LEU A O 1
ATOM 820 N N . ARG A 1 105 ? -11.599 -1.220 15.989 1.00 92.62 105 ARG A N 1
ATOM 821 C CA . ARG A 1 105 ? -13.018 -0.972 15.659 1.00 92.62 105 ARG A CA 1
ATOM 822 C C . ARG A 1 105 ? -13.492 0.425 16.060 1.00 92.62 105 ARG A C 1
ATOM 824 O O . ARG A 1 105 ? -14.578 0.840 15.664 1.00 92.62 105 ARG A O 1
ATOM 831 N N . ASN A 1 106 ? -12.719 1.149 16.870 1.00 92.25 106 ASN A N 1
ATOM 832 C CA . ASN A 1 106 ? -13.083 2.496 17.277 1.00 92.25 106 ASN A CA 1
ATOM 833 C C . ASN A 1 106 ? -12.884 3.466 16.106 1.00 92.25 106 ASN A C 1
ATOM 835 O O . ASN A 1 106 ? -11.761 3.665 15.648 1.00 92.25 106 ASN A O 1
ATOM 839 N N . VAL A 1 107 ? -13.968 4.117 15.679 1.00 91.06 107 VAL A N 1
ATOM 840 C CA . VAL A 1 107 ? -13.985 5.069 14.555 1.00 91.06 107 VAL A CA 1
ATOM 841 C C . VAL A 1 107 ? -12.912 6.157 14.695 1.00 91.06 107 VAL A C 1
ATOM 843 O O . VAL A 1 107 ? -12.295 6.542 13.708 1.00 91.06 107 VAL A O 1
ATOM 846 N N . LYS A 1 108 ? -12.621 6.616 15.919 1.00 88.25 108 LYS A N 1
ATOM 847 C CA . LYS A 1 108 ? -11.595 7.646 16.158 1.00 88.25 108 LYS A CA 1
ATOM 848 C C . LYS A 1 108 ? -10.176 7.136 15.924 1.00 88.25 108 LYS A C 1
ATOM 850 O O . LYS A 1 108 ? -9.348 7.840 15.358 1.00 88.25 108 LYS A O 1
ATOM 855 N N . VAL A 1 109 ? -9.905 5.907 16.357 1.00 91.38 109 VAL A N 1
ATOM 856 C CA . VAL A 1 109 ? -8.608 5.251 16.146 1.00 91.38 109 VAL A CA 1
ATOM 857 C C . VAL A 1 109 ? -8.423 4.966 14.661 1.00 91.38 109 VAL A C 1
ATOM 859 O O . VAL A 1 109 ? -7.362 5.254 14.126 1.00 91.38 109 VAL A O 1
ATOM 862 N N . GLN A 1 110 ? -9.465 4.492 13.972 1.00 91.88 110 GLN A N 1
ATOM 863 C CA . GLN A 1 110 ? -9.431 4.292 12.520 1.00 91.88 110 GLN A CA 1
ATOM 864 C C . GLN A 1 110 ? -9.138 5.590 11.765 1.00 91.88 110 GLN A C 1
ATOM 866 O O . GLN A 1 110 ? -8.283 5.602 10.883 1.00 91.88 110 GLN A O 1
ATOM 871 N N . ALA A 1 111 ? -9.810 6.687 12.132 1.00 91.12 111 ALA A N 1
ATOM 872 C CA . ALA A 1 111 ? -9.554 7.995 11.541 1.00 91.12 111 ALA A CA 1
ATOM 873 C C . ALA A 1 111 ? -8.095 8.423 11.757 1.00 91.12 111 ALA A C 1
ATOM 875 O O . ALA A 1 111 ? -7.417 8.788 10.798 1.00 91.12 111 ALA A O 1
ATOM 876 N N . ARG A 1 112 ? -7.574 8.281 12.983 1.00 92.00 112 ARG A N 1
ATOM 877 C CA . ARG A 1 112 ? -6.187 8.636 13.300 1.00 92.00 112 ARG A CA 1
ATOM 878 C C . ARG A 1 112 ? -5.161 7.769 12.569 1.00 92.00 112 ARG A C 1
ATOM 880 O O . ARG A 1 112 ? -4.169 8.295 12.075 1.00 92.00 112 ARG A O 1
ATOM 887 N N . VAL A 1 113 ? -5.387 6.460 12.476 1.00 92.81 113 VAL A N 1
ATOM 888 C CA . VAL A 1 113 ? -4.528 5.550 11.702 1.00 92.81 113 VAL A CA 1
ATOM 889 C C . VAL A 1 113 ? -4.506 5.977 10.236 1.00 92.81 113 VAL A C 1
ATOM 891 O O . VAL A 1 113 ? -3.428 6.163 9.684 1.00 92.81 113 VAL A O 1
ATOM 894 N N . LYS A 1 114 ? -5.672 6.251 9.640 1.00 90.56 114 LYS A N 1
ATOM 895 C CA . LYS A 1 114 ? -5.772 6.714 8.250 1.00 90.56 114 LYS A CA 1
ATOM 896 C C . LYS A 1 114 ? -5.045 8.042 8.018 1.00 90.56 114 LYS A C 1
ATOM 898 O O . LYS A 1 114 ? -4.399 8.226 6.989 1.00 90.56 114 LYS A O 1
ATOM 903 N N . GLU A 1 115 ? -5.118 8.972 8.969 1.00 90.38 115 GLU A N 1
ATOM 904 C CA . GLU A 1 115 ? -4.337 10.211 8.913 1.00 90.38 115 GLU A CA 1
ATOM 905 C C . GLU A 1 115 ? -2.831 9.938 8.924 1.00 90.38 115 GLU A C 1
ATOM 907 O O . GLU A 1 115 ? -2.106 10.498 8.101 1.00 90.38 115 GLU A O 1
ATOM 912 N N . LEU A 1 116 ? -2.353 9.094 9.841 1.00 89.62 116 LEU A N 1
ATOM 913 C CA . LEU A 1 116 ? -0.935 8.749 9.950 1.00 89.62 116 LEU A CA 1
ATOM 914 C C . LEU A 1 116 ? -0.434 8.036 8.693 1.00 89.62 116 LEU A C 1
ATOM 916 O O . LEU A 1 116 ? 0.603 8.420 8.163 1.00 89.62 116 LEU A O 1
ATOM 920 N N . GLU A 1 117 ? -1.196 7.085 8.160 1.00 88.38 117 GLU A N 1
ATOM 921 C CA . G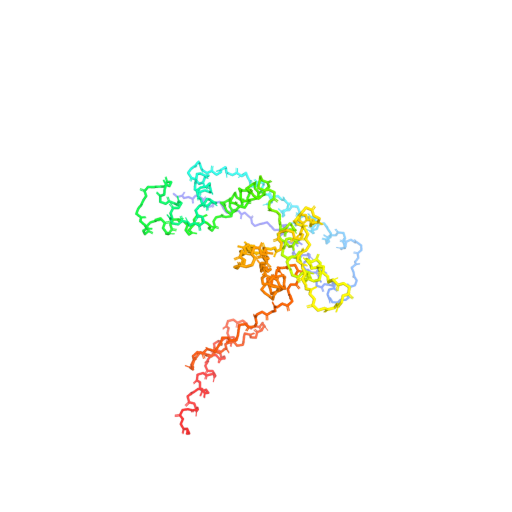LU A 1 117 ? -0.903 6.443 6.876 1.00 88.38 117 GLU A CA 1
ATOM 922 C C . GLU A 1 117 ? -0.801 7.478 5.755 1.00 88.38 117 GLU A C 1
ATOM 924 O O . GLU A 1 117 ? 0.185 7.505 5.024 1.00 88.38 117 GLU A O 1
ATOM 929 N N . SER A 1 118 ? -1.766 8.399 5.663 1.00 85.00 118 SER A N 1
ATOM 930 C CA . SER A 1 118 ? -1.737 9.453 4.646 1.00 85.00 118 SER A CA 1
ATOM 931 C C . SER A 1 118 ? -0.513 10.362 4.775 1.00 85.00 118 SER A C 1
ATOM 933 O O . SER A 1 118 ? 0.020 10.812 3.764 1.00 85.00 118 SER A O 1
ATOM 935 N N . LYS A 1 119 ? -0.034 10.619 6.000 1.00 85.81 119 LYS A N 1
ATOM 936 C CA . LYS A 1 119 ? 1.192 11.389 6.239 1.00 85.81 119 LYS A CA 1
ATOM 937 C C . LYS A 1 119 ? 2.419 10.621 5.775 1.00 85.81 119 LYS A C 1
ATOM 939 O O . LYS A 1 119 ? 3.235 11.214 5.086 1.00 85.81 119 LYS A O 1
ATOM 944 N N . VAL A 1 120 ? 2.513 9.330 6.098 1.00 83.00 120 VAL A N 1
ATOM 945 C CA . VAL A 1 120 ? 3.616 8.469 5.648 1.00 83.00 120 VAL A CA 1
ATOM 946 C C . VAL A 1 120 ? 3.663 8.413 4.120 1.00 83.00 120 VAL A C 1
ATOM 948 O O . VAL A 1 120 ? 4.724 8.613 3.531 1.00 83.00 120 VAL A O 1
ATOM 951 N N . PHE A 1 121 ? 2.513 8.229 3.467 1.00 80.50 121 PHE A N 1
ATOM 952 C CA . PHE A 1 121 ? 2.430 8.240 2.006 1.00 80.50 121 PHE A CA 1
ATOM 953 C C . PHE A 1 121 ? 2.846 9.587 1.408 1.00 80.50 121 PHE A C 1
ATOM 955 O O . PHE A 1 121 ? 3.610 9.611 0.448 1.00 80.50 121 PHE A O 1
ATOM 962 N N . LYS A 1 122 ? 2.418 10.704 2.010 1.00 80.19 122 LYS A N 1
ATOM 963 C CA . LYS A 1 122 ? 2.829 12.052 1.588 1.00 80.19 122 LYS A CA 1
ATOM 964 C C . LYS A 1 122 ? 4.325 12.294 1.765 1.00 80.19 122 LYS A C 1
ATOM 966 O O . LYS A 1 122 ? 4.942 12.862 0.877 1.00 80.19 122 LYS A O 1
ATOM 971 N N . THR A 1 123 ? 4.917 11.871 2.882 1.00 75.62 123 THR A N 1
ATOM 972 C CA . THR A 1 123 ? 6.362 12.038 3.116 1.00 75.62 123 THR A CA 1
ATOM 973 C C . THR A 1 123 ? 7.206 11.181 2.185 1.00 75.62 123 THR A C 1
ATOM 975 O O . THR A 1 123 ? 8.294 11.595 1.809 1.00 75.62 123 THR A O 1
ATOM 978 N N . ALA A 1 124 ? 6.713 9.998 1.818 1.00 74.25 124 ALA A N 1
ATOM 979 C CA . ALA A 1 124 ? 7.408 9.099 0.908 1.00 74.25 124 ALA A CA 1
ATOM 980 C C . ALA A 1 124 ? 7.161 9.432 -0.575 1.00 74.25 124 ALA A C 1
ATOM 982 O O . ALA A 1 124 ? 7.755 8.791 -1.435 1.00 74.25 124 ALA A O 1
ATOM 983 N N . ASP A 1 125 ? 6.274 10.389 -0.877 1.00 77.44 125 ASP A N 1
ATOM 984 C CA . ASP A 1 125 ? 5.810 10.703 -2.236 1.00 77.44 125 ASP A CA 1
ATOM 985 C C . ASP A 1 125 ? 5.300 9.459 -3.003 1.00 77.44 125 ASP A C 1
ATOM 987 O O . ASP A 1 125 ? 5.391 9.346 -4.227 1.00 77.44 125 ASP A O 1
ATOM 991 N N . ILE A 1 126 ? 4.766 8.483 -2.254 1.00 78.88 126 ILE A N 1
ATOM 992 C CA . ILE A 1 126 ? 4.179 7.251 -2.789 1.00 78.88 126 ILE A CA 1
ATOM 993 C C . ILE A 1 126 ? 2.674 7.475 -2.880 1.00 78.88 126 ILE A C 1
ATOM 995 O O . ILE A 1 126 ? 1.926 7.231 -1.930 1.00 78.88 126 ILE A O 1
ATOM 999 N N . THR A 1 127 ? 2.228 7.962 -4.032 1.00 81.75 127 THR A N 1
ATOM 1000 C CA . THR A 1 127 ? 0.808 8.092 -4.364 1.00 81.75 127 THR A CA 1
ATOM 1001 C C . THR A 1 127 ? 0.322 6.879 -5.155 1.00 81.75 127 THR A C 1
ATOM 1003 O O . THR A 1 127 ? 1.108 6.169 -5.788 1.00 81.75 127 THR A O 1
ATOM 1006 N N . ALA A 1 128 ? -0.988 6.618 -5.124 1.00 80.69 128 ALA A N 1
ATOM 1007 C CA . ALA A 1 128 ? -1.574 5.525 -5.901 1.00 80.69 128 ALA A CA 1
ATOM 1008 C C . ALA A 1 128 ? -1.336 5.735 -7.405 1.00 80.69 128 ALA A C 1
ATOM 1010 O O . ALA A 1 128 ? -1.031 4.788 -8.126 1.00 80.69 128 ALA A O 1
ATOM 1011 N N . GLU A 1 129 ? -1.400 6.987 -7.854 1.00 83.62 129 GLU A N 1
ATOM 1012 C CA . GLU A 1 129 ? -1.119 7.404 -9.222 1.00 83.62 129 GLU A CA 1
ATOM 1013 C C . GLU A 1 129 ? 0.323 7.077 -9.618 1.00 83.62 129 GLU A C 1
ATOM 1015 O O . GLU A 1 129 ? 0.544 6.506 -10.684 1.00 83.62 129 GLU A O 1
ATOM 1020 N N . ARG A 1 130 ? 1.300 7.364 -8.747 1.00 85.94 130 ARG A N 1
ATOM 1021 C CA . ARG A 1 130 ? 2.711 7.071 -9.024 1.00 85.94 130 ARG A CA 1
ATOM 1022 C C . ARG A 1 130 ? 2.980 5.573 -9.115 1.00 85.94 130 ARG A C 1
ATOM 1024 O O . ARG A 1 130 ? 3.697 5.136 -10.007 1.00 85.94 130 ARG A O 1
ATOM 1031 N N . VAL A 1 131 ? 2.362 4.772 -8.245 1.00 87.12 131 VAL A N 1
ATOM 1032 C CA . VAL A 1 131 ? 2.457 3.304 -8.328 1.00 87.12 131 VAL A CA 1
ATOM 1033 C C . VAL A 1 131 ? 1.874 2.794 -9.649 1.00 87.12 131 VAL A C 1
ATOM 1035 O O . VAL A 1 131 ? 2.498 1.970 -10.311 1.00 87.12 131 VAL A O 1
ATOM 1038 N N . ILE A 1 132 ? 0.714 3.307 -10.072 1.00 87.69 132 ILE A N 1
ATOM 1039 C CA . ILE A 1 132 ? 0.099 2.940 -11.357 1.00 87.69 132 ILE A CA 1
ATOM 1040 C C . ILE A 1 132 ? 1.007 3.329 -12.531 1.00 87.69 132 ILE A C 1
ATOM 1042 O O . ILE A 1 132 ? 1.168 2.535 -13.455 1.00 87.69 132 ILE A O 1
ATOM 1046 N N . GLN A 1 133 ? 1.627 4.511 -12.489 1.00 88.38 133 GLN A N 1
ATOM 1047 C CA . GLN A 1 133 ? 2.568 4.956 -13.519 1.00 88.38 133 GLN A CA 1
ATOM 1048 C C . GLN A 1 133 ? 3.784 4.028 -13.627 1.00 88.38 133 GLN A C 1
ATOM 1050 O O . GLN A 1 133 ? 4.131 3.625 -14.733 1.00 88.38 133 GLN A O 1
ATOM 1055 N N . GLU A 1 134 ? 4.397 3.636 -12.508 1.00 89.88 134 GLU A N 1
ATOM 1056 C CA . GLU A 1 134 ? 5.555 2.730 -12.524 1.00 89.88 134 GLU A CA 1
ATOM 1057 C C . GLU A 1 134 ? 5.200 1.328 -13.037 1.00 89.88 134 GLU A C 1
ATOM 1059 O O . GLU A 1 134 ? 5.920 0.772 -13.866 1.00 89.88 134 GLU A O 1
ATOM 1064 N N . ILE A 1 135 ? 4.055 0.767 -12.629 1.00 89.56 135 ILE A N 1
ATOM 1065 C CA . ILE A 1 135 ? 3.608 -0.524 -13.177 1.00 89.56 135 ILE A CA 1
ATOM 1066 C C . ILE A 1 135 ? 3.281 -0.377 -14.674 1.00 89.56 135 ILE A C 1
ATOM 1068 O O . ILE A 1 135 ? 3.599 -1.268 -15.458 1.00 89.56 135 ILE A O 1
ATOM 1072 N N . GLY A 1 136 ? 2.714 0.762 -15.088 1.00 88.56 136 GLY A N 1
ATOM 1073 C CA . GLY A 1 136 ? 2.472 1.122 -16.488 1.00 88.56 136 GLY A CA 1
ATOM 1074 C C . GLY A 1 136 ? 3.737 1.093 -17.342 1.00 88.56 136 GLY A C 1
ATOM 1075 O O . GLY A 1 136 ? 3.735 0.468 -18.401 1.00 88.56 136 GLY A O 1
ATOM 1076 N N . LYS A 1 137 ? 4.833 1.694 -16.864 1.00 89.94 137 LYS A N 1
ATOM 1077 C CA . LYS A 1 137 ? 6.131 1.685 -17.562 1.00 89.94 137 LYS A CA 1
ATOM 1078 C C . LYS A 1 137 ? 6.598 0.261 -17.858 1.00 89.94 137 LYS A C 1
ATOM 1080 O O . LYS A 1 137 ? 6.921 -0.057 -18.999 1.00 89.94 137 LYS A O 1
ATOM 1085 N N . ILE A 1 138 ? 6.532 -0.626 -16.866 1.00 90.19 138 ILE A N 1
ATOM 1086 C CA . ILE A 1 138 ? 6.905 -2.038 -17.031 1.00 90.19 138 ILE A CA 1
ATOM 1087 C C . ILE A 1 138 ? 5.935 -2.747 -17.987 1.00 90.19 138 ILE A C 1
ATOM 1089 O O . ILE A 1 138 ? 6.360 -3.431 -18.920 1.00 90.19 138 ILE A O 1
ATOM 1093 N N . ALA A 1 139 ? 4.630 -2.564 -17.777 1.00 88.75 139 ALA A N 1
ATOM 1094 C CA . ALA A 1 139 ? 3.565 -3.229 -18.521 1.00 88.75 139 ALA A CA 1
ATOM 1095 C C . ALA A 1 139 ? 3.520 -2.852 -20.005 1.00 88.75 139 ALA A C 1
ATOM 1097 O O . ALA A 1 139 ? 3.075 -3.661 -20.815 1.00 88.75 139 ALA A O 1
ATOM 1098 N N . PHE A 1 140 ? 3.972 -1.652 -20.369 1.00 88.25 140 PHE A N 1
ATOM 1099 C CA . PHE A 1 140 ? 4.009 -1.173 -21.752 1.00 88.25 140 PHE A CA 1
ATOM 1100 C C . PHE A 1 140 ? 5.421 -1.095 -22.336 1.00 88.25 140 PHE A C 1
ATOM 1102 O O . PHE A 1 140 ? 5.568 -0.721 -23.497 1.00 88.25 140 PHE A O 1
ATOM 1109 N N . SER A 1 141 ? 6.443 -1.530 -21.592 1.00 89.44 141 SER A N 1
ATOM 1110 C CA . SER A 1 141 ? 7.812 -1.619 -22.101 1.00 89.44 141 SER A CA 1
ATOM 1111 C C . SER A 1 141 ? 7.909 -2.522 -23.342 1.00 89.44 141 SER A C 1
ATOM 1113 O O . SER A 1 141 ? 7.210 -3.545 -23.477 1.00 89.44 141 SER A O 1
ATOM 1115 N N . ASN A 1 142 ? 8.773 -2.123 -24.277 1.00 85.44 142 ASN A N 1
ATOM 1116 C CA . ASN A 1 142 ? 9.060 -2.849 -25.507 1.00 85.44 142 ASN A CA 1
ATOM 1117 C C . ASN A 1 142 ? 10.556 -3.163 -25.591 1.00 85.44 142 ASN A C 1
ATOM 1119 O O . ASN A 1 142 ? 11.391 -2.286 -25.404 1.00 85.44 142 ASN A O 1
ATOM 1123 N N . ILE A 1 143 ? 10.902 -4.411 -25.913 1.00 83.25 143 ILE A N 1
ATOM 1124 C CA . ILE A 1 143 ? 12.299 -4.844 -26.020 1.00 83.25 143 ILE A CA 1
ATOM 1125 C C . ILE A 1 143 ? 13.054 -4.132 -27.152 1.00 83.25 143 ILE 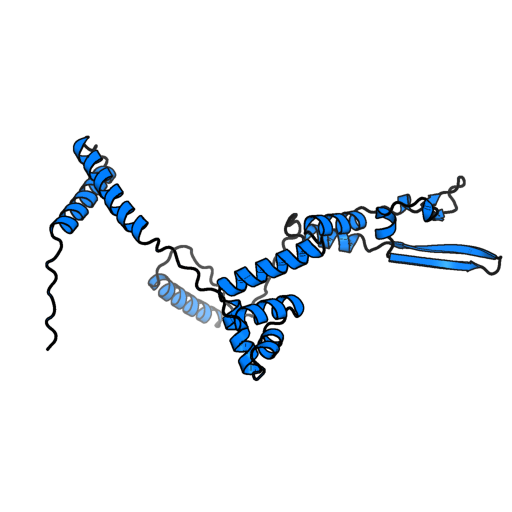A C 1
ATOM 1127 O O . ILE A 1 143 ? 14.255 -3.904 -27.029 1.00 83.25 143 ILE A O 1
ATOM 1131 N N . GLY A 1 144 ? 12.348 -3.725 -28.216 1.00 82.00 144 GLY A N 1
ATOM 1132 C CA . GLY A 1 144 ? 12.931 -2.975 -29.334 1.00 82.00 144 GLY A CA 1
ATOM 1133 C C . GLY A 1 144 ? 13.496 -1.611 -28.928 1.00 82.00 144 GLY A C 1
ATOM 1134 O O . GLY A 1 144 ? 14.400 -1.098 -29.579 1.00 82.00 144 GLY A O 1
ATOM 1135 N N . ASP A 1 145 ? 13.042 -1.051 -27.807 1.00 83.75 145 ASP A N 1
ATOM 1136 C CA . ASP A 1 145 ? 13.560 0.223 -27.317 1.00 83.75 145 ASP A CA 1
ATOM 1137 C C . ASP A 1 145 ? 14.957 0.089 -26.698 1.00 83.75 145 ASP A C 1
ATOM 1139 O O . ASP A 1 145 ? 15.688 1.077 -26.657 1.00 83.75 145 ASP A O 1
ATOM 1143 N N . PHE A 1 146 ? 15.348 -1.121 -26.284 1.00 81.62 146 PHE A N 1
ATOM 1144 C CA . PHE A 1 146 ? 16.612 -1.432 -25.600 1.00 81.62 146 PHE A CA 1
ATOM 1145 C C . PHE A 1 146 ? 17.698 -1.979 -26.528 1.00 81.62 146 PHE A C 1
ATOM 1147 O O . PHE A 1 146 ? 18.843 -2.166 -26.110 1.00 81.62 146 PHE A O 1
ATOM 1154 N N . VAL A 1 147 ? 17.339 -2.268 -27.775 1.00 83.12 147 VAL A N 1
ATOM 1155 C CA . VAL A 1 147 ? 18.173 -2.985 -28.734 1.00 83.12 147 VAL A CA 1
ATOM 1156 C C . VAL A 1 147 ? 18.429 -2.111 -29.955 1.00 83.12 147 VAL A C 1
ATOM 1158 O O . VAL A 1 147 ? 17.510 -1.492 -30.482 1.00 83.12 147 VAL A O 1
ATOM 1161 N N . ASP A 1 148 ? 19.672 -2.113 -30.421 1.00 79.06 148 ASP A N 1
ATOM 1162 C CA . ASP A 1 148 ? 20.054 -1.681 -31.759 1.00 79.06 148 ASP A CA 1
ATOM 1163 C C . ASP A 1 148 ? 20.251 -2.919 -32.638 1.00 79.06 148 ASP A C 1
ATOM 1165 O O . ASP A 1 148 ? 20.973 -3.859 -32.285 1.00 79.06 148 ASP A O 1
ATOM 1169 N N . ILE A 1 149 ? 19.587 -2.919 -33.791 1.00 72.19 149 ILE A N 1
ATOM 1170 C CA . ILE A 1 149 ? 19.766 -3.930 -34.831 1.00 72.19 149 ILE A CA 1
ATOM 1171 C C . ILE A 1 149 ? 20.832 -3.380 -35.779 1.00 72.19 149 ILE A C 1
ATOM 1173 O O . ILE A 1 149 ? 20.660 -2.298 -36.338 1.00 72.19 149 ILE A O 1
ATOM 1177 N N . THR A 1 150 ? 21.948 -4.091 -35.942 1.00 67.38 150 THR A N 1
ATOM 1178 C CA . THR A 1 150 ? 22.963 -3.701 -36.937 1.00 67.38 150 THR A CA 1
ATOM 1179 C C . THR A 1 150 ? 22.443 -3.948 -38.356 1.00 67.38 150 THR A C 1
ATOM 1181 O O . THR A 1 150 ? 21.626 -4.845 -38.566 1.00 67.38 150 THR A O 1
ATOM 1184 N N . ASN A 1 151 ? 22.916 -3.147 -39.322 1.00 57.16 151 ASN A N 1
ATOM 1185 C CA . ASN A 1 151 ? 22.402 -3.052 -40.703 1.00 57.16 151 ASN A CA 1
ATOM 1186 C C . ASN A 1 151 ? 22.262 -4.386 -41.464 1.00 57.16 151 ASN A C 1
ATOM 1188 O O . ASN A 1 151 ? 21.498 -4.448 -42.421 1.00 57.16 151 ASN A O 1
ATOM 1192 N N . ASP A 1 152 ? 22.930 -5.451 -41.022 1.00 60.38 152 ASP A N 1
ATOM 1193 C CA . ASP A 1 152 ? 22.883 -6.767 -41.668 1.00 60.38 152 ASP A CA 1
ATOM 1194 C C . ASP A 1 152 ? 21.756 -7.679 -41.136 1.00 60.38 152 ASP A C 1
ATOM 1196 O O . ASP A 1 152 ? 21.669 -8.847 -41.507 1.00 60.38 152 ASP A O 1
ATOM 1200 N N . GLY A 1 153 ? 20.906 -7.194 -40.218 1.00 58.56 153 GLY A N 1
ATOM 1201 C CA . GLY A 1 153 ? 19.731 -7.913 -39.694 1.00 58.56 153 GLY A CA 1
ATOM 1202 C C . GLY A 1 153 ? 20.033 -9.131 -38.804 1.00 58.56 153 GLY A C 1
ATOM 1203 O O . GLY A 1 153 ? 19.117 -9.695 -38.210 1.00 58.56 153 GLY A O 1
ATOM 1204 N N . GLY A 1 154 ? 21.303 -9.532 -38.684 1.00 59.22 154 GLY A N 1
ATOM 1205 C CA . GLY A 1 154 ? 21.719 -10.750 -37.981 1.00 59.22 154 GLY A CA 1
ATOM 1206 C C . GLY A 1 154 ? 22.240 -10.559 -36.552 1.00 59.22 154 GLY A C 1
ATOM 1207 O O . GLY A 1 154 ? 22.361 -11.544 -35.828 1.00 59.22 154 GLY A O 1
ATOM 1208 N N . SER A 1 155 ? 22.563 -9.331 -36.124 1.00 62.59 155 SER A N 1
ATOM 1209 C CA . SER A 1 155 ? 23.158 -9.068 -34.803 1.00 62.59 155 SER A CA 1
ATOM 1210 C C . SER A 1 155 ? 22.406 -7.990 -34.020 1.00 62.59 155 SER A C 1
ATOM 1212 O O . SER A 1 155 ? 22.194 -6.868 -34.481 1.00 62.59 155 SER A O 1
ATOM 1214 N N . VAL A 1 156 ?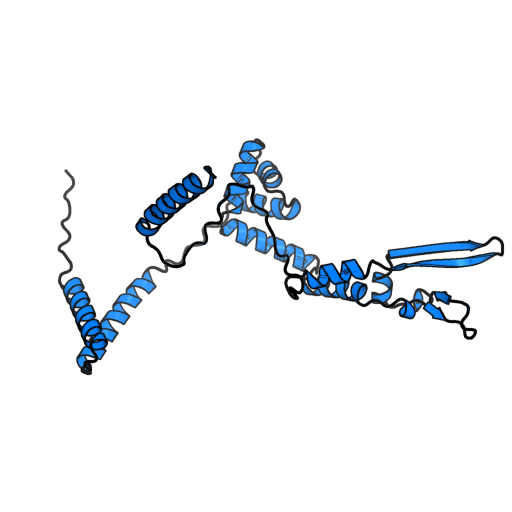 22.014 -8.356 -32.801 1.00 69.88 156 VAL A N 1
ATOM 1215 C CA . VAL A 1 156 ? 21.326 -7.510 -31.824 1.00 69.88 156 VAL A CA 1
ATOM 1216 C C . VAL A 1 156 ? 22.339 -7.073 -30.770 1.00 69.88 156 VAL A C 1
ATOM 1218 O O . VAL A 1 156 ? 22.899 -7.910 -30.062 1.00 69.88 156 VAL A O 1
ATOM 1221 N N . SER A 1 157 ? 22.568 -5.767 -30.657 1.00 72.94 157 SER A N 1
ATOM 1222 C CA . SER A 1 157 ? 23.356 -5.166 -29.578 1.00 72.94 157 SER A CA 1
ATOM 1223 C C . SER A 1 157 ? 22.451 -4.366 -28.652 1.00 72.94 157 SER A C 1
ATOM 1225 O O . SER A 1 157 ? 21.476 -3.768 -29.093 1.00 72.94 157 SER A O 1
ATOM 1227 N N . MET A 1 158 ? 22.757 -4.338 -27.357 1.00 72.88 158 MET A N 1
ATOM 1228 C CA . MET A 1 158 ? 22.065 -3.433 -26.441 1.00 72.88 158 MET A CA 1
ATOM 1229 C C . MET A 1 158 ? 22.464 -1.985 -26.756 1.00 72.88 158 MET A C 1
ATOM 1231 O O . MET A 1 158 ? 23.649 -1.711 -26.959 1.00 72.88 158 MET A O 1
ATOM 1235 N N . LYS A 1 159 ? 21.499 -1.060 -26.724 1.00 78.19 159 LYS A N 1
ATOM 1236 C CA . LYS A 1 159 ? 21.795 0.377 -26.700 1.00 78.19 159 LYS A CA 1
ATOM 1237 C C . LYS A 1 159 ? 22.685 0.716 -25.512 1.00 78.19 159 LYS A C 1
ATOM 1239 O O . LYS A 1 159 ? 22.530 0.171 -24.420 1.00 78.19 159 LYS A O 1
ATOM 1244 N N . PHE A 1 160 ? 23.593 1.669 -25.694 1.00 73.25 160 PHE A N 1
ATOM 1245 C CA . PHE A 1 160 ? 24.405 2.159 -24.584 1.00 73.25 160 PHE A CA 1
ATOM 1246 C C . PHE A 1 160 ? 23.519 2.645 -23.432 1.00 73.25 160 PHE A C 1
ATOM 1248 O O . PHE A 1 160 ? 22.599 3.431 -23.641 1.00 73.25 160 PHE A O 1
ATOM 1255 N N . LEU A 1 161 ? 23.866 2.248 -22.204 1.00 73.06 161 LEU A N 1
ATOM 1256 C CA . LEU A 1 161 ? 23.166 2.639 -20.971 1.00 73.06 161 LEU A CA 1
ATOM 1257 C C . LEU A 1 161 ? 22.981 4.157 -20.833 1.00 73.06 161 LEU A C 1
ATOM 1259 O O . LEU A 1 161 ? 21.989 4.611 -20.277 1.00 73.06 161 LEU A O 1
ATOM 1263 N N . LYS A 1 162 ? 23.916 4.948 -21.375 1.00 76.50 162 LYS A N 1
ATOM 1264 C CA . LYS A 1 162 ? 23.846 6.418 -21.383 1.00 76.50 162 LYS A CA 1
ATOM 1265 C C . LYS A 1 162 ? 22.745 6.983 -22.287 1.00 76.50 162 LYS A C 1
ATOM 1267 O O . LYS A 1 162 ? 22.319 8.109 -22.066 1.00 76.50 162 LYS A O 1
ATOM 1272 N N . ASN A 1 163 ? 22.313 6.222 -23.290 1.00 81.44 163 ASN A N 1
ATOM 1273 C CA . ASN A 1 163 ? 21.287 6.630 -24.250 1.00 81.44 163 ASN A CA 1
ATOM 1274 C C . ASN A 1 163 ? 19.883 6.173 -23.826 1.00 81.44 163 ASN A C 1
ATOM 1276 O O . ASN A 1 163 ? 18.908 6.525 -24.486 1.00 81.44 163 ASN A O 1
ATOM 1280 N N . LEU A 1 164 ? 19.774 5.381 -22.755 1.00 80.94 164 LEU A N 1
ATOM 1281 C CA . LEU A 1 164 ? 18.496 4.941 -22.214 1.00 80.94 164 LEU A CA 1
ATOM 1282 C C . LEU A 1 164 ? 17.926 6.007 -21.280 1.00 80.94 164 LEU A C 1
ATOM 1284 O O . LEU A 1 164 ? 18.626 6.595 -20.455 1.00 80.94 164 LEU A O 1
ATOM 1288 N N . THR A 1 165 ? 16.623 6.234 -21.395 1.00 85.38 165 THR A N 1
ATOM 1289 C CA . THR A 1 165 ? 15.893 7.092 -20.460 1.00 85.38 165 THR A CA 1
ATOM 1290 C C . THR A 1 165 ? 15.808 6.434 -19.082 1.00 85.38 165 THR A C 1
ATOM 1292 O O . THR A 1 165 ? 15.879 5.210 -18.945 1.00 85.38 165 THR A O 1
ATOM 1295 N N . THR A 1 166 ? 15.599 7.234 -18.037 1.00 83.25 166 THR A N 1
ATOM 1296 C CA . THR A 1 166 ? 15.379 6.723 -16.673 1.00 83.25 166 THR A CA 1
ATOM 1297 C C . THR A 1 166 ? 14.181 5.773 -16.582 1.00 83.25 166 THR A C 1
ATOM 1299 O O . THR A 1 166 ? 14.206 4.845 -15.779 1.00 83.25 166 THR A O 1
ATOM 1302 N N . GLU A 1 167 ? 13.165 5.955 -17.430 1.00 84.62 167 GLU A N 1
ATOM 1303 C CA . GLU A 1 167 ? 11.989 5.077 -17.515 1.00 84.62 167 GLU A CA 1
ATOM 1304 C C . GLU A 1 167 ? 12.308 3.717 -18.139 1.00 84.62 167 GLU A C 1
ATOM 1306 O O . GLU A 1 167 ? 11.830 2.684 -17.681 1.00 84.62 167 GLU A O 1
ATOM 1311 N N . GLN A 1 168 ? 13.148 3.699 -19.171 1.00 84.50 168 GLN A N 1
ATOM 1312 C CA . GLN A 1 168 ? 13.621 2.451 -19.763 1.00 84.50 168 GLN A CA 1
ATOM 1313 C C . GLN A 1 168 ? 14.507 1.701 -18.767 1.00 84.50 168 GLN A C 1
ATOM 1315 O O . GLN A 1 168 ? 14.324 0.505 -18.549 1.00 84.50 168 GLN A O 1
ATOM 1320 N N . MET A 1 169 ? 15.408 2.413 -18.090 1.00 84.25 169 MET A N 1
ATOM 1321 C CA . MET A 1 169 ? 16.277 1.830 -17.069 1.00 84.25 169 MET A CA 1
ATOM 1322 C C . MET A 1 169 ? 15.501 1.184 -15.916 1.00 84.25 169 MET A C 1
ATOM 1324 O O . MET A 1 169 ? 15.906 0.120 -15.453 1.00 84.25 169 MET A O 1
ATOM 1328 N N . SER A 1 170 ? 14.372 1.761 -15.483 1.00 85.38 170 SER A N 1
ATOM 1329 C CA . SER A 1 170 ? 13.552 1.169 -14.415 1.00 85.38 170 SER A CA 1
ATOM 1330 C C . SER A 1 170 ? 12.843 -0.129 -14.822 1.00 85.38 170 SER A C 1
ATOM 1332 O O . SER A 1 170 ? 12.399 -0.881 -13.957 1.00 85.38 170 SER A O 1
ATOM 1334 N N . CYS A 1 171 ? 12.767 -0.436 -16.120 1.00 87.75 171 CYS A N 1
ATOM 1335 C CA . CYS A 1 171 ? 12.178 -1.677 -16.625 1.00 87.75 171 CYS A CA 1
ATOM 1336 C C . CYS A 1 171 ? 13.168 -2.856 -16.644 1.00 87.75 171 CYS A C 1
ATOM 1338 O O . CYS A 1 171 ? 12.746 -4.004 -16.822 1.00 87.75 171 CYS A O 1
ATOM 1340 N N . ILE A 1 172 ? 14.469 -2.594 -16.479 1.00 87.50 172 ILE A N 1
ATOM 1341 C CA . ILE A 1 172 ? 15.519 -3.614 -16.523 1.00 87.50 172 ILE A CA 1
ATOM 1342 C C . ILE A 1 172 ? 15.647 -4.274 -15.150 1.00 87.50 172 ILE A C 1
ATOM 1344 O O . ILE A 1 172 ? 15.955 -3.620 -14.159 1.00 87.50 172 ILE A O 1
ATOM 1348 N N . SER A 1 173 ? 15.464 -5.592 -15.102 1.00 88.12 173 SER A N 1
ATOM 1349 C CA . SER A 1 173 ? 15.583 -6.364 -13.865 1.00 88.12 173 SER A CA 1
ATOM 1350 C C . SER A 1 173 ? 17.013 -6.827 -13.588 1.00 88.12 173 SER A C 1
ATOM 1352 O O . SER A 1 173 ? 17.398 -7.001 -12.437 1.00 88.12 173 SER A O 1
ATOM 1354 N N . GLU A 1 174 ? 17.786 -7.108 -14.639 1.00 85.69 174 GLU A N 1
ATOM 1355 C CA . GLU A 1 174 ? 19.126 -7.690 -14.527 1.00 85.69 174 GLU A CA 1
ATOM 1356 C C . GLU A 1 174 ? 19.981 -7.284 -15.729 1.00 85.69 174 GLU A C 1
ATOM 1358 O O . GLU A 1 174 ? 19.505 -7.330 -16.866 1.00 85.69 174 GLU A O 1
ATOM 1363 N N . ILE A 1 175 ? 21.246 -6.935 -15.478 1.00 85.06 175 ILE A N 1
ATOM 1364 C CA . ILE A 1 175 ? 22.268 -6.671 -16.495 1.00 85.06 175 ILE A CA 1
ATOM 1365 C C . ILE A 1 175 ? 23.492 -7.505 -16.135 1.00 85.06 175 ILE A C 1
ATOM 1367 O O . ILE A 1 175 ? 23.978 -7.449 -15.009 1.00 85.06 175 ILE A O 1
ATOM 1371 N N . THR A 1 176 ? 23.988 -8.272 -17.098 1.00 82.81 176 THR A N 1
ATOM 1372 C CA . THR A 1 176 ? 25.168 -9.127 -16.946 1.00 82.81 176 THR A CA 1
ATOM 1373 C C . THR A 1 176 ? 26.124 -8.890 -18.107 1.00 82.81 176 THR A C 1
ATOM 1375 O O . THR A 1 176 ? 25.710 -8.880 -19.269 1.00 82.81 176 THR A O 1
ATOM 1378 N N . GLU A 1 177 ? 27.397 -8.678 -17.780 1.00 79.44 177 GLU A N 1
ATOM 1379 C CA . GLU A 1 177 ? 28.497 -8.535 -18.734 1.00 79.44 177 GLU A CA 1
ATOM 1380 C C . GLU A 1 177 ? 29.308 -9.834 -18.744 1.00 79.44 177 GLU A C 1
ATOM 1382 O O . GLU A 1 177 ? 29.716 -10.329 -17.694 1.00 79.44 177 GLU A O 1
ATOM 1387 N N . PHE A 1 178 ? 29.518 -10.396 -19.932 1.00 77.75 178 PHE A N 1
ATOM 1388 C CA . PHE A 1 178 ? 30.315 -11.599 -20.134 1.00 77.75 178 PHE A CA 1
ATOM 1389 C C . PHE A 1 178 ? 31.477 -11.296 -21.070 1.00 77.75 178 PHE A C 1
ATOM 1391 O O . PHE A 1 178 ? 31.275 -10.790 -22.174 1.00 77.75 178 PHE A O 1
ATOM 1398 N N . GLU A 1 179 ? 32.686 -11.660 -20.658 1.00 71.25 179 GLU A N 1
ATOM 1399 C CA . GLU A 1 179 ? 33.861 -11.636 -21.524 1.00 71.25 179 GLU A CA 1
ATOM 1400 C C . GLU A 1 179 ? 34.022 -13.005 -22.182 1.00 71.25 179 GLU A C 1
ATOM 1402 O O . GLU A 1 179 ? 34.115 -14.042 -21.525 1.00 71.25 179 GLU A O 1
ATOM 1407 N N . THR A 1 180 ? 33.992 -13.017 -23.511 1.00 71.38 180 THR A N 1
ATOM 1408 C CA . THR A 1 180 ? 34.228 -14.233 -24.293 1.00 71.38 180 THR A CA 1
ATOM 1409 C C . THR A 1 180 ? 35.733 -14.473 -24.393 1.00 71.38 180 THR A C 1
ATOM 1411 O O . THR A 1 180 ? 36.508 -13.521 -24.400 1.00 71.38 180 THR A O 1
ATOM 1414 N N . VAL A 1 181 ? 36.153 -15.730 -24.564 1.00 70.19 181 VAL A N 1
ATOM 1415 C CA . VAL A 1 181 ? 37.565 -16.148 -24.731 1.00 70.19 181 VAL A CA 1
ATOM 1416 C C . VAL A 1 181 ? 38.304 -15.375 -25.847 1.00 70.19 181 VAL A C 1
ATOM 1418 O O . VAL A 1 181 ? 39.524 -15.290 -25.848 1.00 70.19 181 VAL A O 1
ATOM 1421 N N . SER A 1 182 ? 37.562 -14.761 -26.773 1.00 68.81 182 SER A N 1
ATOM 1422 C CA . SER A 1 182 ? 38.057 -13.892 -27.852 1.00 68.81 182 SER A CA 1
ATOM 1423 C C . SER A 1 182 ? 38.210 -12.405 -27.471 1.00 68.81 182 SER A C 1
ATOM 1425 O O . SER A 1 182 ? 38.372 -11.575 -28.359 1.00 68.81 182 SER A O 1
ATOM 1427 N N . GLY A 1 183 ? 38.080 -12.031 -26.193 1.00 68.94 183 GLY A N 1
ATOM 1428 C CA . GLY A 1 183 ? 38.130 -10.636 -25.720 1.00 68.94 183 GLY A CA 1
ATOM 1429 C C . GLY A 1 183 ? 36.877 -9.801 -26.030 1.00 68.94 183 GLY A C 1
ATOM 1430 O O . GLY A 1 183 ? 36.833 -8.609 -25.734 1.00 68.94 183 GLY A O 1
ATOM 1431 N N . LEU A 1 184 ? 35.841 -10.410 -26.617 1.00 66.38 184 LEU A N 1
ATOM 1432 C CA . LEU A 1 184 ? 34.582 -9.740 -26.949 1.00 66.38 184 LEU A CA 1
ATOM 1433 C C . LEU A 1 184 ? 33.652 -9.705 -25.730 1.00 66.38 184 LEU A C 1
ATOM 1435 O O . LEU A 1 184 ? 33.237 -10.754 -25.223 1.00 66.38 184 LEU A O 1
ATOM 1439 N N . LYS A 1 185 ? 33.294 -8.492 -25.297 1.00 69.19 185 LYS A N 1
ATOM 1440 C CA . LYS A 1 185 ? 32.296 -8.229 -24.251 1.00 69.19 185 LYS A CA 1
ATOM 1441 C C . LYS A 1 185 ? 30.889 -8.401 -24.821 1.00 69.19 185 LYS A C 1
ATOM 1443 O O . LYS A 1 185 ? 30.528 -7.755 -25.804 1.00 69.19 185 LYS A O 1
ATOM 1448 N N . ARG A 1 186 ? 30.084 -9.269 -24.210 1.00 70.12 186 ARG A N 1
ATOM 1449 C CA . ARG A 1 186 ? 28.658 -9.443 -24.514 1.00 70.12 186 ARG A CA 1
ATOM 1450 C C . ARG A 1 186 ? 27.809 -9.028 -23.326 1.00 70.12 186 ARG A C 1
ATOM 1452 O O . ARG A 1 186 ? 28.109 -9.377 -22.189 1.00 70.12 186 ARG A O 1
ATOM 1459 N N . PHE A 1 187 ? 26.710 -8.342 -23.613 1.00 74.81 187 PHE A N 1
ATOM 1460 C CA . PHE A 1 187 ? 25.729 -7.937 -22.616 1.00 74.81 187 PHE A CA 1
ATOM 1461 C C . PHE A 1 187 ? 24.493 -8.820 -22.721 1.00 74.81 187 PHE A C 1
ATOM 1463 O O . PHE A 1 187 ? 23.930 -8.998 -23.801 1.00 74.81 187 PHE A O 1
ATOM 1470 N N . LYS A 1 188 ? 24.049 -9.354 -21.587 1.00 79.38 188 LYS A N 1
ATOM 1471 C CA . LYS A 1 188 ? 22.750 -10.006 -21.449 1.00 79.38 188 LYS A CA 1
ATOM 1472 C C . LYS A 1 188 ? 21.939 -9.226 -20.434 1.00 79.38 188 LYS A C 1
ATOM 1474 O O . LYS A 1 188 ? 22.425 -8.919 -19.347 1.00 79.38 188 LYS A O 1
ATOM 1479 N N . PHE A 1 189 ? 20.692 -8.947 -20.779 1.00 84.19 189 PHE A N 1
ATOM 1480 C CA . PHE A 1 189 ? 19.768 -8.263 -19.894 1.00 84.19 189 PHE A CA 1
ATOM 1481 C C . PHE A 1 189 ? 18.428 -8.972 -19.845 1.00 84.19 189 PHE A C 1
ATOM 1483 O O . PHE A 1 189 ? 18.060 -9.713 -20.759 1.00 84.19 189 PHE A O 1
ATOM 1490 N N . LYS A 1 190 ? 17.712 -8.750 -18.749 1.00 87.88 190 LYS A N 1
ATOM 1491 C CA . LYS A 1 190 ? 16.335 -9.199 -18.564 1.00 87.88 190 LYS A CA 1
ATOM 1492 C C . LYS A 1 190 ? 15.477 -7.999 -18.204 1.00 87.88 190 LYS A C 1
ATOM 1494 O O . LYS A 1 190 ? 15.910 -7.125 -17.455 1.00 87.88 190 LYS A O 1
ATOM 1499 N N . LEU A 1 191 ? 14.270 -7.972 -18.751 1.00 88.25 191 LEU A N 1
ATOM 1500 C CA . LEU A 1 191 ? 13.240 -7.014 -18.374 1.00 88.25 191 LEU A CA 1
ATOM 1501 C C . LEU A 1 191 ? 12.342 -7.627 -17.298 1.00 88.25 191 LEU A C 1
ATOM 1503 O O . LEU A 1 191 ? 12.235 -8.852 -17.185 1.00 88.25 191 LEU A O 1
ATOM 1507 N N . 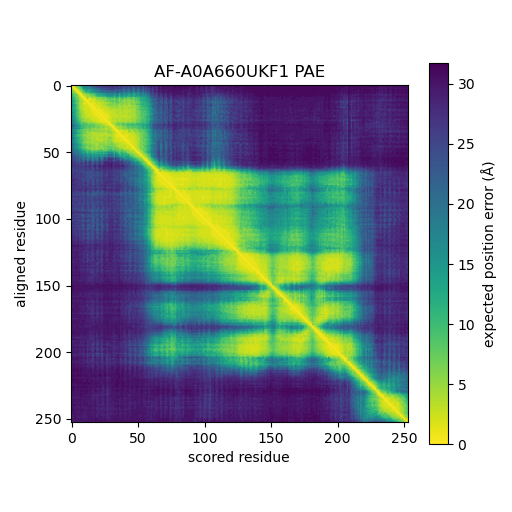HIS A 1 192 ? 11.677 -6.770 -16.529 1.00 90.25 192 HIS A N 1
ATOM 1508 C CA . HIS A 1 192 ? 10.621 -7.202 -15.622 1.00 90.25 192 HIS A CA 1
ATOM 1509 C C . HIS A 1 192 ? 9.470 -7.907 -16.365 1.00 90.25 192 HIS A C 1
ATOM 1511 O O . HIS A 1 192 ? 9.235 -7.706 -17.556 1.00 90.25 192 HIS A O 1
ATOM 1517 N N . ASP A 1 193 ? 8.743 -8.757 -15.638 1.00 90.25 193 ASP A N 1
ATOM 1518 C CA . ASP A 1 193 ? 7.654 -9.561 -16.193 1.00 90.25 193 ASP A CA 1
ATOM 1519 C C . ASP A 1 193 ? 6.452 -8.683 -16.579 1.00 90.25 193 ASP A C 1
ATOM 1521 O O . ASP A 1 193 ? 5.701 -8.191 -15.729 1.00 90.25 193 ASP A O 1
ATOM 1525 N N . LYS A 1 194 ? 6.270 -8.514 -17.892 1.00 88.19 194 LYS A N 1
ATOM 1526 C CA . LYS A 1 194 ? 5.201 -7.712 -18.494 1.00 88.19 194 LYS A CA 1
ATOM 1527 C C . LYS A 1 194 ? 3.806 -8.243 -18.162 1.00 88.19 194 LYS A C 1
ATOM 1529 O O . LYS A 1 194 ? 2.892 -7.451 -17.943 1.00 88.19 194 LYS A O 1
ATOM 1534 N N . LEU A 1 195 ? 3.630 -9.565 -18.099 1.00 89.38 195 LEU A N 1
ATOM 1535 C CA . LEU A 1 195 ? 2.320 -10.178 -17.856 1.00 89.38 195 LEU A CA 1
ATOM 1536 C C . LEU A 1 195 ? 1.855 -9.917 -16.425 1.00 89.38 195 LEU A C 1
ATOM 1538 O O . LEU A 1 195 ? 0.719 -9.499 -16.213 1.00 89.38 195 LEU A O 1
ATOM 1542 N N . LYS A 1 196 ? 2.759 -10.073 -15.453 1.00 88.81 196 LYS A N 1
ATOM 1543 C CA . LYS A 1 196 ? 2.464 -9.751 -14.049 1.00 88.81 196 LYS A CA 1
ATOM 1544 C C . LYS A 1 196 ? 2.163 -8.270 -13.857 1.00 88.81 196 LYS A C 1
ATOM 1546 O O . LYS A 1 196 ? 1.251 -7.930 -13.108 1.00 88.81 196 LYS A O 1
ATOM 1551 N N . ALA A 1 197 ? 2.893 -7.387 -14.539 1.00 89.25 197 ALA A N 1
ATOM 1552 C CA . ALA A 1 197 ? 2.623 -5.953 -14.485 1.00 89.25 197 ALA A CA 1
ATOM 1553 C C . ALA A 1 197 ? 1.220 -5.614 -15.027 1.00 89.25 197 ALA A C 1
ATOM 1555 O O . ALA A 1 197 ? 0.480 -4.866 -14.391 1.00 89.25 197 ALA A O 1
ATOM 1556 N N . LEU A 1 198 ? 0.811 -6.220 -16.147 1.00 87.75 198 LEU A N 1
ATOM 1557 C CA . LEU A 1 198 ? -0.531 -6.048 -16.716 1.00 87.75 198 LEU A CA 1
ATOM 1558 C C . LEU A 1 198 ? -1.639 -6.607 -15.813 1.00 87.75 198 LEU A C 1
ATOM 1560 O O . LEU A 1 198 ? -2.680 -5.969 -15.656 1.00 87.75 198 LEU A O 1
ATOM 1564 N N . GLU A 1 199 ? -1.417 -7.761 -15.181 1.00 87.88 199 GLU A N 1
ATOM 1565 C CA . GLU A 1 199 ? -2.357 -8.331 -14.210 1.00 87.88 199 GLU A CA 1
ATOM 1566 C C . GLU A 1 199 ? -2.539 -7.398 -13.006 1.00 87.88 199 GLU A C 1
ATOM 1568 O O . GLU A 1 199 ? -3.669 -7.067 -12.639 1.00 87.88 199 GLU A O 1
ATOM 1573 N N . LEU A 1 200 ? -1.433 -6.921 -12.422 1.00 86.69 200 LEU A N 1
ATOM 1574 C CA . LEU A 1 200 ? -1.458 -5.982 -11.301 1.00 86.69 200 LEU A CA 1
ATOM 1575 C C . LEU A 1 200 ? -2.168 -4.679 -11.675 1.00 86.69 200 LEU A C 1
ATOM 1577 O O . LEU A 1 200 ? -2.973 -4.200 -10.878 1.00 86.69 200 LEU A O 1
ATOM 1581 N N . LEU A 1 201 ? -1.945 -4.145 -12.885 1.00 86.25 201 LEU A N 1
ATOM 1582 C CA . LEU A 1 201 ? -2.686 -2.986 -13.395 1.00 86.25 201 LEU A CA 1
ATOM 1583 C C . LEU A 1 201 ? -4.181 -3.267 -13.497 1.00 86.25 201 LEU A C 1
ATOM 1585 O O . LEU A 1 201 ? -4.979 -2.489 -12.976 1.00 86.25 201 LEU A O 1
ATOM 1589 N N . GLY A 1 202 ? -4.581 -4.380 -14.112 1.00 83.06 202 GLY A N 1
ATOM 1590 C CA . GLY A 1 202 ? -5.997 -4.717 -14.268 1.00 83.06 202 GLY A CA 1
ATOM 1591 C C . GLY A 1 202 ? -6.709 -5.005 -12.940 1.00 83.06 202 GLY A C 1
ATOM 1592 O O . GLY A 1 202 ? -7.916 -4.770 -12.837 1.00 83.06 202 GLY A O 1
ATOM 1593 N N . LYS A 1 203 ? -5.971 -5.461 -11.915 1.00 82.38 203 LYS A N 1
ATOM 1594 C CA . LYS A 1 203 ? -6.457 -5.667 -10.538 1.00 82.38 203 LYS A CA 1
ATOM 1595 C C . LYS A 1 203 ? -6.560 -4.380 -9.722 1.00 82.38 203 LYS A C 1
ATOM 1597 O O . LYS A 1 203 ? -7.205 -4.381 -8.673 1.00 82.38 203 LYS A O 1
ATOM 1602 N N . THR A 1 204 ? -5.944 -3.278 -10.156 1.00 78.56 204 THR A N 1
ATOM 1603 C CA . THR A 1 204 ? -6.071 -2.012 -9.425 1.00 78.56 204 THR A CA 1
ATOM 1604 C C . THR A 1 204 ? -7.532 -1.566 -9.347 1.00 78.56 204 THR A C 1
ATOM 1606 O O . THR A 1 204 ? -8.324 -1.737 -10.278 1.00 78.56 204 THR A O 1
ATOM 1609 N N . ASN A 1 205 ? -7.894 -0.944 -8.222 1.00 63.28 205 ASN A N 1
ATOM 1610 C CA . ASN A 1 205 ? -9.262 -0.493 -7.951 1.00 63.28 205 ASN A CA 1
ATOM 1611 C C . ASN A 1 205 ? -9.769 0.570 -8.950 1.00 63.28 205 ASN A C 1
ATOM 1613 O O . ASN A 1 205 ? -10.969 0.835 -8.998 1.00 63.28 205 ASN A O 1
ATOM 1617 N N . THR A 1 206 ? -8.866 1.171 -9.727 1.00 63.78 206 THR A N 1
ATOM 1618 C CA . THR A 1 206 ? -9.173 2.159 -10.766 1.00 63.78 206 THR A CA 1
ATOM 1619 C C . THR A 1 206 ? -9.718 1.506 -12.035 1.00 63.78 206 THR A C 1
ATOM 1621 O O . THR A 1 206 ? -10.655 2.033 -12.626 1.00 63.78 206 THR A O 1
ATOM 1624 N N . LEU A 1 207 ? -9.156 0.363 -12.445 1.00 65.62 207 LEU A N 1
ATOM 1625 C CA . LEU A 1 207 ? -9.489 -0.284 -13.717 1.00 65.62 207 LEU A CA 1
ATOM 1626 C C . LEU A 1 207 ? -10.500 -1.427 -13.555 1.00 65.62 207 LEU A C 1
ATOM 1628 O O . LEU A 1 207 ? -11.324 -1.608 -14.446 1.00 65.62 207 LEU A O 1
ATOM 1632 N N . LYS A 1 208 ? -10.470 -2.167 -12.429 1.00 71.50 208 LYS A N 1
ATOM 1633 C CA . LYS A 1 208 ? -11.396 -3.281 -12.110 1.00 71.50 208 LYS A CA 1
ATOM 1634 C C . LYS A 1 208 ? -11.687 -4.212 -13.302 1.00 71.50 208 LYS A C 1
ATOM 1636 O O . LYS A 1 208 ? -12.811 -4.681 -13.461 1.00 71.50 208 LYS A O 1
ATOM 1641 N N . MET A 1 209 ? -10.687 -4.472 -14.148 1.00 71.56 209 MET A N 1
ATOM 1642 C CA . MET A 1 209 ? -10.869 -5.294 -15.353 1.00 71.56 209 MET A CA 1
ATOM 1643 C C . MET A 1 209 ? -11.016 -6.776 -15.007 1.00 71.56 209 MET A C 1
ATOM 1645 O O . MET A 1 209 ? -11.666 -7.522 -15.734 1.00 71.56 209 MET A O 1
ATOM 1649 N N . PHE A 1 210 ? -10.439 -7.194 -13.879 1.00 69.50 210 PHE A N 1
ATOM 1650 C CA . PHE A 1 210 ? -10.572 -8.548 -13.362 1.00 69.50 210 PHE A CA 1
ATOM 1651 C C . PHE A 1 210 ? -11.577 -8.563 -12.212 1.00 69.50 210 PHE A C 1
ATOM 1653 O O . PHE A 1 210 ? -11.317 -8.044 -11.127 1.00 69.50 210 PHE A O 1
ATOM 1660 N N . ILE A 1 211 ? -12.739 -9.165 -12.462 1.00 66.50 211 ILE A N 1
ATOM 1661 C CA . ILE A 1 211 ? -13.713 -9.495 -11.424 1.00 66.50 211 ILE A CA 1
ATOM 1662 C C . ILE A 1 211 ? -13.411 -10.929 -10.997 1.00 66.50 211 ILE A C 1
ATOM 1664 O O . ILE A 1 211 ? -13.697 -11.877 -11.728 1.00 66.50 211 ILE A O 1
ATOM 1668 N N . GLU A 1 212 ? -12.797 -11.097 -9.827 1.00 62.72 212 GLU A N 1
ATOM 1669 C CA . GLU A 1 212 ? -12.612 -12.425 -9.248 1.00 62.72 212 GLU A CA 1
ATOM 1670 C C . GLU A 1 212 ? -13.973 -12.941 -8.759 1.00 62.72 212 GLU A C 1
ATOM 1672 O O . GLU A 1 212 ? -14.462 -12.584 -7.686 1.00 62.72 212 GLU A O 1
ATOM 1677 N N . ASN A 1 213 ? -14.615 -13.774 -9.580 1.00 57.16 213 ASN A N 1
ATOM 1678 C CA . ASN A 1 213 ? -15.809 -14.506 -9.182 1.00 57.16 213 ASN A CA 1
ATOM 1679 C C . ASN A 1 213 ? -15.393 -15.611 -8.205 1.00 57.16 213 ASN A C 1
ATOM 1681 O O . ASN A 1 213 ? -14.901 -16.666 -8.607 1.00 57.16 213 ASN A O 1
ATOM 1685 N N . LEU A 1 214 ? -15.583 -15.368 -6.909 1.00 54.25 214 LEU A N 1
ATOM 1686 C CA . LEU A 1 214 ? -15.416 -16.375 -5.863 1.00 54.25 214 LEU A CA 1
ATOM 1687 C C . LEU A 1 214 ? -16.502 -17.447 -6.007 1.00 54.25 214 LEU A C 1
ATOM 1689 O O . LEU A 1 214 ? -17.570 -17.366 -5.402 1.00 54.25 214 LEU A O 1
ATOM 1693 N N . ASN A 1 215 ? -16.226 -18.466 -6.819 1.00 48.22 215 ASN A N 1
ATOM 1694 C CA . ASN A 1 215 ? -17.082 -19.637 -6.944 1.00 48.22 215 ASN A CA 1
ATOM 1695 C C . ASN A 1 215 ? -16.823 -20.575 -5.755 1.00 48.22 215 ASN A C 1
ATOM 1697 O O . ASN A 1 215 ? -16.086 -21.557 -5.852 1.00 48.22 215 ASN A O 1
ATOM 1701 N N . VAL A 1 216 ? -17.376 -20.226 -4.593 1.00 60.38 216 VAL A N 1
ATOM 1702 C CA . VAL A 1 216 ? -17.278 -21.051 -3.386 1.00 60.38 216 VAL A CA 1
ATOM 1703 C C . VAL A 1 216 ? -18.163 -22.280 -3.580 1.00 60.38 216 VAL A C 1
ATOM 1705 O O . VAL A 1 216 ? -19.386 -22.197 -3.479 1.00 60.38 216 VAL A O 1
ATOM 1708 N N . LYS A 1 217 ? -17.547 -23.434 -3.860 1.00 52.19 217 LYS A N 1
ATOM 1709 C CA . LYS A 1 217 ? -18.228 -24.727 -3.745 1.00 52.19 217 LYS A CA 1
ATOM 1710 C C . LYS A 1 217 ? -18.485 -24.977 -2.264 1.00 52.19 217 LYS A C 1
ATOM 1712 O O . LYS A 1 217 ? -17.565 -25.276 -1.506 1.00 52.19 217 LYS A O 1
ATOM 1717 N N . LEU A 1 218 ? -19.726 -24.767 -1.851 1.00 55.44 218 LEU A N 1
ATOM 1718 C CA . LEU A 1 218 ? -20.168 -25.078 -0.502 1.00 55.44 218 LEU A CA 1
ATOM 1719 C C . LEU A 1 218 ? -20.196 -26.610 -0.320 1.00 55.44 218 LEU A C 1
ATOM 1721 O O . LEU A 1 218 ? -20.574 -27.310 -1.261 1.00 55.44 218 LEU A O 1
ATOM 1725 N N . PRO A 1 219 ? -19.796 -27.139 0.851 1.00 61.50 219 PRO A N 1
ATOM 1726 C CA . PRO A 1 219 ? -19.931 -28.558 1.171 1.00 61.50 219 PRO A CA 1
ATOM 1727 C C . PRO A 1 219 ? -21.382 -29.028 1.015 1.00 61.50 219 PRO A C 1
ATOM 1729 O O . PRO A 1 219 ? -22.314 -28.270 1.305 1.00 61.50 219 PRO A O 1
ATOM 1732 N N . GLU A 1 220 ? -21.582 -30.274 0.583 1.00 49.41 220 GLU A N 1
ATOM 1733 C CA . GLU A 1 220 ? -22.917 -30.871 0.487 1.00 49.41 220 GLU A CA 1
ATOM 1734 C C . GLU A 1 220 ? -23.632 -30.781 1.848 1.00 49.41 220 GLU A C 1
ATOM 1736 O O . GLU A 1 220 ? -23.095 -31.181 2.880 1.00 49.41 220 GLU A O 1
ATOM 1741 N N . GLY A 1 221 ? -24.818 -30.163 1.859 1.00 56.22 221 GLY A N 1
ATOM 1742 C CA . GLY A 1 221 ? -25.580 -29.839 3.074 1.00 56.22 221 GLY A CA 1
ATOM 1743 C C . GLY A 1 221 ? -25.594 -28.352 3.459 1.00 56.22 221 GLY A C 1
ATOM 1744 O O . GLY A 1 221 ? -26.434 -27.932 4.255 1.00 56.22 221 GLY A O 1
ATOM 1745 N N . CYS A 1 222 ? -24.745 -27.514 2.861 1.00 49.91 222 CYS A N 1
ATOM 1746 C CA . CYS A 1 222 ? -24.843 -26.060 2.989 1.00 49.91 222 CYS A CA 1
ATOM 1747 C C . CYS A 1 222 ? -25.849 -25.503 1.968 1.00 49.91 222 CYS A C 1
ATOM 1749 O O . CYS A 1 222 ? -25.482 -25.070 0.877 1.00 49.91 222 CYS A O 1
ATOM 1751 N N . GLY A 1 223 ? -27.137 -25.515 2.318 1.00 48.16 223 GLY A N 1
ATOM 1752 C CA . GLY A 1 223 ? -28.177 -24.877 1.511 1.00 48.16 223 GLY A CA 1
ATOM 1753 C C . GLY A 1 223 ? -27.901 -23.381 1.324 1.00 48.16 223 GLY A C 1
ATOM 1754 O O . GLY A 1 223 ? -27.732 -22.642 2.295 1.00 48.16 223 GLY A O 1
ATOM 1755 N N . VAL A 1 224 ? -27.864 -22.919 0.073 1.00 46.75 224 VAL A N 1
ATOM 1756 C CA . VAL A 1 224 ? -27.840 -21.487 -0.239 1.00 46.75 224 VAL A CA 1
ATOM 1757 C C . VAL A 1 224 ? -29.208 -20.917 0.123 1.00 46.75 224 VAL A C 1
ATOM 1759 O O . VAL A 1 224 ? -30.203 -21.182 -0.552 1.00 46.75 224 VAL A O 1
ATOM 1762 N N . LEU A 1 225 ? -29.273 -20.120 1.190 1.00 44.06 225 LEU A N 1
ATOM 1763 C CA . LEU A 1 225 ? -30.443 -19.293 1.459 1.00 44.06 225 LEU A CA 1
ATOM 1764 C C . LEU A 1 225 ? -30.477 -18.181 0.408 1.00 44.06 225 LEU A C 1
ATOM 1766 O O . LEU A 1 225 ? -29.847 -17.136 0.571 1.00 44.06 225 LEU A O 1
ATOM 1770 N N . VAL A 1 226 ? -31.214 -18.403 -0.680 1.00 45.41 226 VAL A N 1
ATOM 1771 C CA . VAL A 1 226 ? -31.647 -17.307 -1.548 1.00 45.41 226 VAL A CA 1
ATOM 1772 C C . VAL A 1 226 ? -32.577 -16.454 -0.697 1.00 45.41 226 VAL A C 1
ATOM 1774 O O . VAL A 1 226 ? -33.723 -16.824 -0.471 1.00 45.41 226 VAL A O 1
ATOM 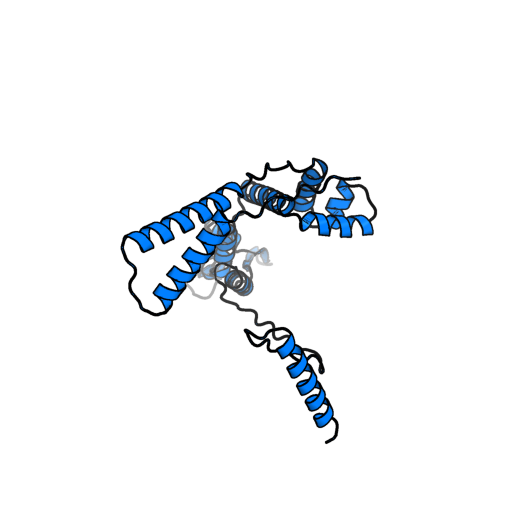1777 N N . ALA A 1 227 ? -32.059 -15.360 -0.141 1.00 43.50 227 ALA A N 1
ATOM 1778 C CA . ALA A 1 227 ? -32.848 -14.439 0.659 1.00 43.50 227 ALA A CA 1
ATOM 1779 C C . ALA A 1 227 ? -33.849 -13.731 -0.268 1.00 43.50 227 ALA A C 1
ATOM 1781 O O . ALA A 1 227 ? -33.421 -12.924 -1.099 1.00 43.50 227 ALA A O 1
ATOM 1782 N N . PRO A 1 228 ? -35.167 -13.987 -0.161 1.00 41.75 228 PRO A N 1
ATOM 1783 C CA . PRO A 1 228 ? -36.123 -13.166 -0.873 1.00 41.75 228 PRO A CA 1
ATOM 1784 C C . PRO A 1 228 ? -36.079 -11.779 -0.236 1.00 41.75 228 PRO A C 1
ATOM 1786 O O . PRO A 1 228 ? -36.269 -11.609 0.974 1.00 41.75 228 PRO A O 1
ATOM 1789 N N . GLY A 1 229 ? -35.782 -10.774 -1.056 1.00 46.38 229 GLY A N 1
ATOM 1790 C CA . GLY A 1 229 ? -35.969 -9.392 -0.659 1.00 46.38 229 GLY A CA 1
ATOM 1791 C C . GLY A 1 229 ? -37.418 -9.223 -0.214 1.00 46.38 229 GLY A C 1
ATOM 1792 O O . GLY A 1 229 ? -38.329 -9.405 -1.011 1.00 46.38 229 GLY A O 1
ATOM 1793 N N . VAL A 1 230 ? -37.611 -8.846 1.051 1.00 48.38 230 VAL A N 1
ATOM 1794 C CA . VAL A 1 230 ? -38.903 -8.482 1.657 1.00 48.38 230 VAL A CA 1
ATOM 1795 C C . VAL A 1 230 ? -39.769 -9.670 2.126 1.00 48.38 230 VAL A C 1
ATOM 1797 O O . VAL A 1 230 ? -40.801 -9.995 1.553 1.00 48.38 230 VAL A O 1
ATOM 1800 N N . GLY A 1 231 ? -39.411 -10.260 3.273 1.00 46.41 231 GLY A N 1
ATOM 1801 C CA . GLY A 1 231 ? -40.298 -11.143 4.041 1.00 46.41 231 GLY A CA 1
ATOM 1802 C C . GLY A 1 231 ? -40.056 -11.009 5.546 1.00 46.41 231 GLY A C 1
ATOM 1803 O O . GLY A 1 231 ? -38.940 -11.225 6.020 1.00 46.41 231 GLY A O 1
ATOM 1804 N N . GLY A 1 232 ? -41.081 -10.618 6.313 1.00 53.22 232 GLY A N 1
ATOM 1805 C CA . GLY A 1 232 ? -41.006 -10.518 7.779 1.00 53.22 232 GLY A CA 1
ATOM 1806 C C . GLY A 1 232 ? -40.715 -11.870 8.451 1.00 53.22 232 GLY A C 1
ATOM 1807 O O . GLY A 1 232 ? -40.903 -12.917 7.839 1.00 53.22 232 GLY A O 1
ATOM 1808 N N . LYS A 1 233 ? -40.282 -11.863 9.725 1.00 51.72 233 LYS A N 1
ATOM 1809 C CA . LYS A 1 233 ? -39.815 -13.051 10.490 1.00 51.72 233 LYS A CA 1
ATOM 1810 C C . LYS A 1 233 ? -40.702 -14.305 10.375 1.00 51.72 233 LYS A C 1
ATOM 1812 O O . LYS A 1 233 ? -40.186 -15.414 10.431 1.00 51.72 233 LYS A O 1
ATOM 1817 N N . ASN A 1 234 ? -42.010 -14.147 10.179 1.00 55.16 234 ASN A N 1
ATOM 1818 C CA . ASN A 1 234 ? -42.944 -15.271 10.065 1.00 55.16 234 ASN A CA 1
ATOM 1819 C C . ASN A 1 234 ? -42.831 -16.017 8.720 1.00 55.16 234 ASN A C 1
ATOM 1821 O O . ASN A 1 234 ? -43.068 -17.220 8.679 1.00 55.16 234 ASN A O 1
ATOM 1825 N N . ALA A 1 235 ? -42.408 -15.340 7.646 1.00 57.28 235 ALA A N 1
ATOM 1826 C CA . ALA A 1 235 ? -42.157 -15.964 6.344 1.00 57.28 235 ALA A CA 1
ATOM 1827 C C . ALA A 1 235 ? -40.955 -16.926 6.395 1.00 57.28 235 ALA A C 1
ATOM 1829 O O . ALA A 1 235 ? -40.960 -17.972 5.751 1.00 57.28 235 ALA A O 1
ATOM 1830 N N . TRP A 1 236 ? -39.964 -16.616 7.238 1.00 57.34 236 TRP A N 1
ATOM 1831 C CA . TRP A 1 236 ? -38.773 -17.445 7.440 1.00 57.34 236 TRP A CA 1
ATOM 1832 C C . TRP A 1 236 ? -39.094 -18.798 8.077 1.00 57.34 236 TRP A C 1
ATOM 1834 O O . TRP A 1 236 ? -38.554 -19.820 7.665 1.00 57.34 236 TRP A O 1
ATOM 1844 N N . ALA A 1 237 ? -39.993 -18.818 9.065 1.00 62.66 237 ALA A N 1
ATOM 1845 C CA . ALA A 1 237 ? -40.355 -20.043 9.776 1.00 62.66 237 ALA A CA 1
ATOM 1846 C C . ALA A 1 237 ? -41.135 -21.036 8.894 1.00 62.66 237 ALA A C 1
ATOM 1848 O O . ALA A 1 237 ? -40.997 -22.245 9.073 1.00 62.66 237 ALA A O 1
ATOM 1849 N N . GLY A 1 238 ? -41.936 -20.535 7.946 1.00 64.19 238 GLY A N 1
ATOM 1850 C CA . GLY A 1 238 ? -42.644 -21.365 6.967 1.00 64.19 238 GLY A CA 1
ATOM 1851 C C . GLY A 1 238 ? -41.686 -22.004 5.961 1.00 64.19 238 GLY A C 1
ATOM 1852 O O . GLY A 1 238 ? -41.653 -23.226 5.838 1.00 64.19 238 GLY A O 1
ATOM 1853 N N . LEU A 1 239 ? -40.833 -21.187 5.333 1.00 62.41 239 LEU A N 1
ATOM 1854 C CA . LEU A 1 239 ? -39.859 -21.641 4.333 1.00 62.41 239 LEU A CA 1
ATOM 1855 C C . LEU A 1 239 ? -38.854 -22.656 4.899 1.00 62.41 239 LEU A C 1
ATOM 1857 O O . LEU A 1 239 ? -38.536 -23.643 4.238 1.00 62.41 239 LEU A O 1
ATOM 1861 N N . ALA A 1 240 ? -38.395 -22.462 6.140 1.00 58.94 240 ALA A N 1
ATOM 1862 C CA . ALA A 1 240 ? -37.483 -23.397 6.799 1.00 58.94 240 ALA A CA 1
ATOM 1863 C C . ALA A 1 240 ? -38.116 -24.785 7.021 1.00 58.94 240 ALA A C 1
ATOM 1865 O O . ALA A 1 240 ? -37.463 -25.807 6.805 1.00 58.94 240 ALA A O 1
ATOM 1866 N N . LYS A 1 241 ? -39.399 -24.834 7.409 1.00 65.31 241 LYS A N 1
ATOM 1867 C CA . LYS A 1 241 ? -40.132 -26.097 7.595 1.00 65.31 241 LYS A CA 1
ATOM 1868 C C . LYS A 1 241 ? -40.392 -26.808 6.271 1.00 65.31 241 LYS A C 1
ATOM 1870 O O . LYS A 1 241 ? -40.307 -28.031 6.206 1.00 65.31 241 LYS A O 1
ATOM 1875 N N . GLU A 1 242 ? -40.706 -26.052 5.225 1.00 65.12 242 GLU A N 1
ATOM 1876 C CA . GLU A 1 242 ? -40.998 -26.593 3.898 1.00 65.12 242 GLU A CA 1
ATOM 1877 C C . GLU A 1 242 ? -39.749 -27.195 3.239 1.00 65.12 242 GLU A C 1
ATOM 1879 O O . GLU A 1 242 ? -39.815 -28.287 2.675 1.00 65.12 242 GLU A O 1
ATOM 1884 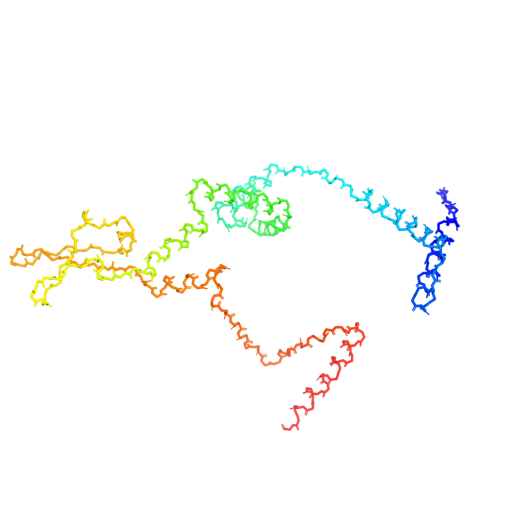N N . GLN A 1 243 ? -38.579 -26.573 3.427 1.00 61.41 243 GLN A N 1
ATOM 1885 C CA . GLN A 1 243 ? -37.314 -27.146 2.964 1.00 61.41 243 GLN A CA 1
ATOM 1886 C C . GLN A 1 243 ? -36.859 -28.366 3.771 1.00 61.41 243 GLN A C 1
ATOM 1888 O O . GLN A 1 243 ? -36.441 -29.346 3.160 1.00 61.41 243 GLN A O 1
ATOM 1893 N N . GLN A 1 244 ? -37.009 -28.381 5.104 1.00 61.28 244 GLN A N 1
ATOM 1894 C CA . GLN A 1 244 ? -36.722 -29.587 5.902 1.00 61.28 244 GLN A CA 1
ATOM 1895 C C . GLN A 1 244 ? -37.555 -30.790 5.441 1.00 61.28 244 GLN A C 1
ATOM 18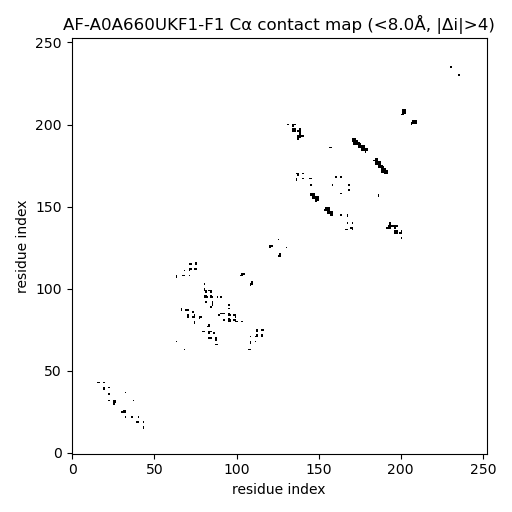97 O O . GLN A 1 244 ? -37.054 -31.912 5.379 1.00 61.28 244 GLN A O 1
ATOM 1902 N N . LYS A 1 245 ? -38.813 -30.547 5.063 1.00 58.88 245 LYS A N 1
ATOM 1903 C CA . LYS A 1 245 ? -39.715 -31.580 4.548 1.00 58.88 245 LYS A CA 1
ATOM 1904 C C . LYS A 1 245 ? -39.304 -32.077 3.157 1.00 58.88 245 LYS A C 1
ATOM 1906 O O . LYS A 1 245 ? -39.471 -33.259 2.868 1.00 58.88 245 LYS A O 1
ATOM 1911 N N . ASN A 1 246 ? -38.751 -31.204 2.313 1.00 54.75 246 ASN A N 1
ATOM 1912 C CA . ASN A 1 246 ? -38.262 -31.570 0.981 1.00 54.75 246 ASN A CA 1
ATOM 1913 C C . ASN A 1 246 ? -36.928 -32.333 1.030 1.00 54.75 246 ASN A C 1
ATOM 1915 O O . ASN A 1 246 ? -36.768 -33.310 0.305 1.00 54.75 246 ASN A O 1
ATOM 1919 N N . SER A 1 247 ? -36.012 -31.965 1.932 1.00 49.75 247 SER A N 1
ATOM 1920 C CA . SER A 1 247 ? -34.757 -32.703 2.141 1.00 49.75 247 SER A CA 1
ATOM 1921 C C . SER A 1 247 ? -34.985 -34.109 2.710 1.00 49.75 247 SER A C 1
ATOM 1923 O O . SER A 1 247 ? -34.250 -35.026 2.368 1.00 49.75 247 SER A O 1
ATOM 1925 N N . GLN A 1 248 ? -36.027 -34.313 3.526 1.00 49.12 248 GLN A N 1
ATOM 1926 C CA . GLN A 1 248 ? -36.408 -35.645 4.022 1.00 49.12 248 GLN A CA 1
ATOM 1927 C C . GLN A 1 248 ? -37.052 -36.543 2.954 1.00 49.12 248 GLN A C 1
ATOM 1929 O O . GLN A 1 248 ? -36.985 -37.762 3.074 1.00 49.12 248 GLN A O 1
ATOM 1934 N N . LYS A 1 249 ? -37.659 -35.970 1.906 1.00 50.53 249 LYS A N 1
ATOM 1935 C CA . LYS A 1 249 ? -38.247 -36.742 0.799 1.00 50.53 249 LYS A CA 1
ATOM 1936 C C . LYS A 1 249 ? -37.218 -37.238 -0.217 1.00 50.53 249 LYS A C 1
ATOM 1938 O O . LYS A 1 249 ? -37.457 -38.263 -0.834 1.00 50.53 249 LYS A O 1
ATOM 1943 N N . GLN A 1 250 ? -36.088 -36.548 -0.373 1.00 46.06 250 GLN A N 1
ATOM 1944 C CA . GLN A 1 250 ? -35.029 -36.930 -1.320 1.00 46.06 250 GLN A CA 1
ATOM 1945 C C . GLN A 1 250 ? -34.055 -37.992 -0.778 1.00 46.06 250 GLN A C 1
ATOM 1947 O O . GLN A 1 250 ? -33.178 -38.431 -1.508 1.00 46.06 250 GLN A O 1
ATOM 1952 N N . GLY A 1 251 ? -34.191 -38.408 0.486 1.00 42.62 251 GLY A N 1
ATOM 1953 C CA . GLY A 1 251 ? -33.360 -39.454 1.100 1.00 42.62 251 GLY A CA 1
ATOM 1954 C C . GLY A 1 251 ? -33.966 -40.863 1.073 1.00 42.62 251 GLY A C 1
ATOM 1955 O O . GLY A 1 251 ? -33.481 -41.721 1.804 1.00 42.62 251 GLY A O 1
ATOM 1956 N N . HIS A 1 252 ? -35.046 -41.088 0.314 1.00 41.44 252 HIS A N 1
ATOM 1957 C CA . HIS A 1 252 ? -35.776 -42.364 0.271 1.00 41.44 252 HIS A CA 1
ATOM 1958 C C . HIS A 1 252 ? -36.037 -42.918 -1.146 1.00 41.44 252 HIS A C 1
ATOM 1960 O O . HIS A 1 252 ? -36.813 -43.863 -1.273 1.00 41.44 252 HIS A O 1
ATOM 1966 N N . GLU A 1 253 ? -35.374 -42.389 -2.178 1.00 34.81 253 GLU A N 1
ATOM 1967 C CA . GLU A 1 253 ? -35.280 -43.023 -3.508 1.00 34.81 253 GLU A CA 1
ATOM 1968 C C . GLU A 1 253 ? -33.854 -43.500 -3.786 1.00 34.81 253 GLU A C 1
ATOM 1970 O O . GLU A 1 253 ? -32.911 -42.732 -3.484 1.00 34.81 253 GLU A O 1
#

Solvent-accessible surface area (backbone atoms only — not comparable to full-atom values): 15359 Å² total; per-residue (Å²): 135,84,81,78,78,77,74,77,76,63,62,67,64,51,51,52,53,52,51,48,52,52,53,53,50,38,52,75,70,72,46,85,76,52,75,69,58,51,52,50,50,54,50,52,52,53,54,56,50,55,55,61,60,65,70,61,63,78,75,76,77,78,73,79,51,72,69,56,50,52,27,37,57,39,25,72,73,67,74,33,51,39,60,20,32,25,72,66,68,71,52,55,70,73,57,12,40,59,50,25,57,57,47,64,68,34,67,68,50,44,52,52,36,52,51,51,50,52,49,54,32,60,75,66,67,58,45,74,66,54,55,51,50,56,39,44,51,38,40,67,59,58,72,71,80,50,43,42,73,46,96,81,78,80,49,81,43,72,52,58,76,87,78,51,51,75,68,59,55,71,31,52,70,45,80,45,81,44,78,43,98,83,76,48,76,44,80,49,73,42,64,54,66,37,67,61,28,45,51,54,53,30,60,31,89,88,62,56,70,59,76,85,77,82,80,74,80,65,61,95,87,63,76,80,80,80,76,69,85,88,67,61,79,72,54,53,60,51,54,54,52,55,49,55,54,52,60,62,59,66,74,76,117

Secondary structure (DSSP, 8-state):
------PPP-HHHHHHHHHHHHHHHHHHTTPPPPHHHHHHHHHHHHHHHHHHHHT------PPPPHHHHHHHHHHHHH--HHHHHHHHH---HHHHHHHHHHHHTSHHHHHHHHHHHHHHHHHTT--HHHHHHHHHHHHH--GGGSEEEPTTSS-EEEPPGGGS-HHHHHTEEEEEEEE-TTS-EEEEEEE--HHHHHHHHHHSTTT----------PPTT-------SS--HHHHHHHHHHHHHHHHHTT--

Radius of gyration: 34.95 Å; Cα contacts (8 Å, |Δi|>4): 170; chains: 1; bounding box: 97×71×90 Å

pLDDT: mean 74.73, std 16.1, range [34.81, 95.56]